Protein AF-A0A4S4MXI0-F1 (afdb_monomer)

Nearest PDB structures (foldseek):
  7sqc-assembly1_P1  TM=4.491E-01  e=2.977E+00  Chlamydomonas reinhardtii
  8bt6-assembly1_A  TM=3.122E-01  e=8.720E+00  Toxoplasma gondii
  8vh5-assembly1_C  TM=3.385E-01  e=8.720E+00  Homo sapiens
  6rrk-assembly1_B  TM=2.932E-01  e=9.974E+00  Homo sapiens

pLDDT: mean 90.15, std 9.14, range [37.91, 98.0]

Sequence (311 aa):
MAEIHDPLRINLKKQTQELLNQLPPTSPHVITLHNAKTRSELLTALSNILYLRAFTVAVTALFRPILLDLCSRWLLDSHDREDKLEAFAVLLEVHTELYPVLSAFLRQPDFKGGPLASITAAQDIPAFDTHRLQRILLAYYRILQTNRELPSLLSWSLTPLSLLMWTPHPDAGVRYLAIRCYALQSGMGEGQRVQAEHEILGEAAHVDCPLHYGQNFDGTPVFLDGWLLPLVDAERVAKLRQSLLDPQNYYSSEDDSSIEPIHPAELSPYIVNIHGILMFCESGARELDSTLIATPSAVEALHTLATHLSL

Radius of gyration: 21.44 Å; Cα contacts (8 Å, |Δi|>4): 364; chains: 1; bounding box: 63×42×59 Å

Foldseek 3Di:
DPPQDQLLLFLLVVLLVVLLVQFDVPDVLNVQCVPQPDVLSNLQSLLVQCLAQACVLSSCLSNVSCVLLSLLVCLVDDPPLLSNLLSCLLPCLQCVLCVVSVVLSCPPPVNLQHLQNVQLVDPDNLPDDPQSLLSSLSSLLSVLVNPLCVCVVSVHDLVSLVCCQVVPHPALQNNLSSLSNSCSNVVNDPVVSVVSNCVRQNDLVPGFHWGQDTAHSVRHTDIDGSVCVVVVSVVSSVVSNVSVPPDDDRNDDPDPDRSDGRDQVSTDQQWDDLLRAIHGHSVGDDPDPDPDDDDVVVSVVSVVVSVVVSD

Organism: NCBI:txid2447956

Solvent-accessible surface area (backbone atoms only — not comparable to full-atom values): 17874 Å² total; per-residue (Å²): 129,84,86,83,65,48,39,48,47,45,30,57,71,61,39,52,50,56,51,55,74,72,46,58,88,87,38,70,63,53,55,52,57,71,64,39,86,45,69,46,50,37,50,51,50,50,32,60,46,29,30,36,76,49,35,27,68,60,46,45,70,57,40,50,75,45,40,65,44,35,58,43,45,58,69,78,52,86,68,66,56,67,41,46,47,37,34,48,32,70,39,48,86,72,41,62,72,42,51,68,51,51,53,56,54,53,66,36,82,84,33,55,54,31,97,51,39,66,57,68,75,49,91,60,69,68,76,53,61,63,65,62,50,32,40,55,38,51,20,49,36,41,39,37,74,72,43,51,60,53,46,67,77,61,66,37,71,64,61,37,34,51,42,38,44,75,57,66,38,85,53,51,30,47,26,50,39,22,49,56,39,42,25,52,67,71,67,52,52,70,70,60,45,54,49,49,45,38,74,71,71,40,58,73,97,78,47,83,26,68,28,70,72,51,35,43,79,90,65,51,75,36,72,39,58,48,88,47,42,72,60,54,52,52,49,51,50,53,51,55,53,53,57,70,72,50,91,78,76,51,63,68,68,96,55,96,63,80,74,72,56,64,55,78,90,55,50,34,57,36,44,42,75,52,88,52,42,79,42,83,33,94,89,44,57,70,95,64,90,70,90,72,76,86,41,74,68,54,48,52,51,48,36,53,52,50,60,68,69,56,109

Structure (mmCIF, N/CA/C/O backbone):
data_AF-A0A4S4MXI0-F1
#
_entry.id   AF-A0A4S4MXI0-F1
#
loop_
_atom_site.group_PDB
_atom_site.id
_atom_site.type_symbol
_atom_site.label_atom_id
_atom_site.label_alt_id
_atom_site.label_comp_id
_atom_site.label_asym_id
_atom_site.label_entity_id
_atom_site.label_seq_id
_atom_site.pdbx_PDB_ins_code
_atom_site.Cartn_x
_atom_site.Cartn_y
_atom_site.Cartn_z
_atom_site.occupancy
_atom_site.B_iso_or_equiv
_atom_site.auth_seq_id
_atom_site.auth_comp_id
_atom_site.auth_asym_id
_atom_site.auth_atom_id
_atom_site.pdbx_PDB_model_num
ATOM 1 N N . MET A 1 1 ? 19.239 -23.801 -11.395 1.00 37.91 1 MET A N 1
ATOM 2 C CA . MET A 1 1 ? 19.490 -22.396 -11.012 1.00 37.91 1 MET A CA 1
ATOM 3 C C . MET A 1 1 ? 18.446 -21.576 -11.739 1.00 37.91 1 MET A C 1
ATOM 5 O O . MET A 1 1 ? 18.305 -21.798 -12.933 1.00 37.91 1 MET A O 1
ATOM 9 N N . ALA A 1 2 ? 17.648 -20.767 -11.040 1.00 48.59 2 ALA A N 1
ATOM 10 C CA . ALA A 1 2 ? 16.692 -19.889 -11.714 1.00 48.59 2 ALA A CA 1
ATOM 11 C C . ALA A 1 2 ? 17.476 -18.910 -12.601 1.00 48.59 2 ALA A C 1
ATOM 13 O O . ALA A 1 2 ? 18.484 -18.367 -12.150 1.00 48.59 2 ALA A O 1
ATOM 14 N N . GLU A 1 3 ? 17.070 -18.750 -13.859 1.00 58.72 3 GLU A N 1
ATOM 15 C CA . GLU A 1 3 ? 17.641 -17.734 -14.742 1.00 58.72 3 GLU A CA 1
ATOM 16 C C . GLU A 1 3 ? 17.339 -16.357 -14.142 1.00 58.72 3 GLU A C 1
ATOM 18 O O . GLU A 1 3 ? 16.180 -15.984 -13.958 1.00 58.72 3 GLU A O 1
ATOM 23 N N . ILE A 1 4 ? 18.387 -15.625 -13.767 1.00 67.19 4 ILE A N 1
ATOM 24 C CA . ILE A 1 4 ? 18.252 -14.257 -13.271 1.00 67.19 4 ILE A CA 1
ATOM 25 C C . ILE A 1 4 ? 18.170 -13.360 -14.500 1.00 67.19 4 ILE A C 1
ATOM 27 O O . ILE A 1 4 ? 19.145 -13.201 -15.235 1.00 67.19 4 ILE A O 1
ATOM 31 N N . HIS A 1 5 ? 16.986 -12.814 -14.748 1.00 81.00 5 HIS A N 1
ATOM 32 C CA . HIS A 1 5 ? 16.749 -11.898 -15.853 1.00 81.00 5 HIS A CA 1
ATOM 33 C C . HIS A 1 5 ? 16.926 -10.450 -15.398 1.00 81.00 5 HIS A C 1
ATOM 35 O O . HIS A 1 5 ? 16.464 -10.067 -14.326 1.00 81.00 5 HIS A O 1
ATOM 41 N N . ASP A 1 6 ? 17.540 -9.632 -16.252 1.00 87.44 6 ASP A N 1
ATOM 42 C CA . ASP A 1 6 ? 17.605 -8.186 -16.051 1.00 87.44 6 ASP A CA 1
ATOM 43 C C . ASP A 1 6 ? 16.177 -7.596 -16.071 1.00 87.44 6 ASP A C 1
ATOM 45 O O . ASP A 1 6 ? 15.487 -7.722 -17.091 1.00 87.44 6 ASP A O 1
ATOM 49 N N . PRO A 1 7 ? 15.701 -6.957 -14.986 1.00 90.56 7 PRO A N 1
ATOM 50 C CA . PRO A 1 7 ? 14.362 -6.382 -14.904 1.00 90.56 7 PRO A CA 1
ATOM 51 C C . PRO A 1 7 ? 14.110 -5.322 -15.977 1.00 90.56 7 PRO A C 1
ATOM 53 O O . PRO A 1 7 ? 12.970 -5.157 -16.407 1.00 90.56 7 PRO A O 1
ATOM 56 N N . LEU A 1 8 ? 15.160 -4.663 -16.483 1.00 92.56 8 LEU A N 1
ATOM 57 C CA . LEU A 1 8 ? 15.037 -3.682 -17.562 1.00 92.56 8 LEU A CA 1
ATOM 58 C C . LEU A 1 8 ? 14.718 -4.318 -18.920 1.00 92.56 8 LEU A C 1
ATOM 60 O O . LEU A 1 8 ? 14.326 -3.611 -19.841 1.00 92.56 8 LEU A O 1
ATOM 64 N N . ARG A 1 9 ? 14.841 -5.643 -19.056 1.00 92.06 9 ARG A N 1
ATOM 65 C CA . ARG A 1 9 ? 14.496 -6.394 -20.275 1.00 92.06 9 ARG A CA 1
ATOM 66 C C . ARG A 1 9 ? 13.074 -6.950 -20.269 1.00 92.06 9 ARG A C 1
ATOM 68 O O . ARG A 1 9 ? 12.752 -7.799 -21.097 1.00 92.06 9 ARG A O 1
ATOM 75 N N . ILE A 1 10 ? 12.224 -6.522 -19.335 1.00 92.81 10 ILE A N 1
ATOM 76 C CA . ILE A 1 10 ? 10.802 -6.877 -19.344 1.00 92.81 10 ILE A CA 1
ATOM 77 C C . ILE A 1 10 ? 10.171 -6.525 -20.702 1.00 92.81 10 ILE A C 1
ATOM 79 O O . ILE A 1 10 ? 10.394 -5.440 -21.242 1.00 92.81 10 ILE A O 1
ATOM 83 N N . ASN A 1 11 ? 9.356 -7.426 -21.261 1.00 92.94 11 ASN A N 1
ATOM 84 C CA . ASN A 1 11 ? 8.629 -7.153 -22.498 1.00 92.94 11 ASN A CA 1
ATOM 85 C C . ASN A 1 11 ? 7.449 -6.206 -22.219 1.00 92.94 11 ASN A C 1
ATOM 87 O O . ASN A 1 11 ? 6.302 -6.642 -22.103 1.00 92.94 11 ASN A O 1
ATOM 91 N N . LEU A 1 12 ? 7.737 -4.904 -22.097 1.00 92.75 12 LEU A N 1
ATOM 92 C CA . LEU A 1 12 ? 6.743 -3.877 -21.770 1.00 92.75 12 LEU A CA 1
ATOM 93 C C . LEU A 1 12 ? 5.545 -3.918 -22.717 1.00 92.75 12 LEU A C 1
ATOM 95 O O . LEU A 1 12 ? 4.412 -3.875 -22.258 1.00 92.75 12 LEU A O 1
ATOM 99 N N . LYS A 1 13 ? 5.778 -4.072 -24.025 1.00 91.56 13 LYS A N 1
ATOM 100 C CA . LYS A 1 13 ? 4.705 -4.119 -25.027 1.00 91.56 13 LYS A CA 1
ATOM 101 C C . LYS A 1 13 ? 3.731 -5.266 -24.749 1.00 91.56 13 LYS A C 1
ATOM 103 O O . LYS A 1 13 ? 2.524 -5.039 -24.723 1.00 91.56 13 LYS A O 1
ATOM 108 N N . LYS A 1 14 ? 4.249 -6.477 -24.511 1.00 92.44 14 LYS A N 1
ATOM 109 C CA . LYS A 1 14 ? 3.430 -7.652 -24.185 1.00 92.44 14 LYS A CA 1
ATOM 110 C C . LYS A 1 14 ? 2.652 -7.443 -22.886 1.00 92.44 14 LYS A C 1
ATOM 112 O O . LYS A 1 14 ? 1.444 -7.647 -22.873 1.00 92.44 14 LYS A O 1
ATOM 117 N N . GLN A 1 15 ? 3.324 -7.017 -21.815 1.00 94.62 15 GLN A N 1
ATOM 118 C CA . GLN A 1 15 ? 2.674 -6.841 -20.510 1.00 94.62 15 GLN A CA 1
ATOM 119 C C . GLN A 1 15 ? 1.624 -5.722 -20.537 1.00 94.62 15 GLN A C 1
ATOM 121 O O . GLN A 1 15 ? 0.549 -5.864 -19.961 1.00 94.62 15 GLN A O 1
ATOM 126 N N . THR A 1 16 ? 1.883 -4.625 -21.256 1.00 94.75 16 THR A N 1
ATOM 127 C CA . THR A 1 16 ? 0.897 -3.556 -21.461 1.00 94.75 16 THR A CA 1
ATOM 128 C C . THR A 1 16 ? -0.290 -4.047 -22.279 1.00 94.75 16 THR A C 1
ATOM 130 O O . THR A 1 16 ? -1.419 -3.714 -21.935 1.00 94.75 16 THR A O 1
ATOM 133 N N . GLN A 1 17 ? -0.075 -4.863 -23.314 1.00 93.19 17 GLN A N 1
ATOM 134 C CA . GLN A 1 17 ? -1.181 -5.448 -24.072 1.00 93.19 17 GLN A CA 1
ATOM 135 C C . GLN A 1 17 ? -2.036 -6.382 -23.206 1.00 93.19 17 GLN A C 1
ATOM 137 O O . GLN A 1 17 ? -3.260 -6.322 -23.278 1.00 93.19 17 GLN A O 1
ATOM 142 N N . GLU A 1 18 ? -1.408 -7.197 -22.359 1.00 93.75 18 GLU A N 1
ATOM 143 C CA . GLU A 1 18 ? -2.123 -8.067 -21.424 1.00 93.75 18 GLU A CA 1
ATOM 144 C C . GLU A 1 18 ? -2.945 -7.257 -20.414 1.00 93.75 18 GLU A C 1
ATOM 146 O O . GLU A 1 18 ? -4.111 -7.566 -20.178 1.00 93.75 18 GLU A O 1
ATOM 151 N N . LEU A 1 19 ? -2.393 -6.156 -19.893 1.00 94.50 19 LEU A N 1
ATOM 152 C CA . LEU A 1 19 ? -3.147 -5.237 -19.041 1.00 94.50 19 LEU A CA 1
ATOM 153 C C . LEU A 1 19 ? -4.343 -4.640 -19.794 1.00 94.50 19 LEU A C 1
ATOM 155 O O . LEU A 1 19 ? -5.454 -4.645 -19.275 1.00 94.50 19 LEU A O 1
ATOM 159 N N . LEU A 1 20 ? -4.140 -4.153 -21.023 1.00 93.88 20 LEU A N 1
ATOM 160 C CA . LEU A 1 20 ? -5.204 -3.576 -21.852 1.00 93.88 20 LEU A CA 1
ATOM 161 C C . LEU A 1 20 ? -6.346 -4.570 -22.108 1.00 93.88 20 LEU A C 1
ATOM 163 O O . LEU A 1 20 ? -7.501 -4.155 -22.123 1.00 93.88 20 LEU A O 1
ATOM 167 N N . ASN A 1 21 ? -6.045 -5.865 -22.247 1.00 92.25 21 ASN A N 1
ATOM 168 C CA . ASN A 1 21 ? -7.055 -6.915 -22.413 1.00 92.25 21 ASN A CA 1
ATOM 169 C C . ASN A 1 21 ? -7.933 -7.110 -21.159 1.00 92.25 21 ASN A C 1
ATOM 171 O O . ASN A 1 21 ? -9.051 -7.612 -21.271 1.00 92.25 21 ASN A O 1
ATOM 175 N N . GLN A 1 22 ? -7.444 -6.718 -19.977 1.00 89.62 22 GLN A N 1
ATOM 176 C CA . GLN A 1 22 ? -8.177 -6.793 -18.707 1.00 89.62 22 GLN A CA 1
ATOM 177 C C . GLN A 1 22 ? -8.966 -5.509 -18.398 1.00 89.62 22 GLN A C 1
ATOM 179 O O . GLN A 1 22 ? -9.891 -5.530 -17.583 1.00 89.62 22 GLN A O 1
ATOM 184 N N . LEU A 1 23 ? -8.619 -4.384 -19.033 1.00 87.81 23 LEU A N 1
ATOM 185 C CA . LEU A 1 23 ? -9.268 -3.095 -18.800 1.00 87.81 23 LEU A CA 1
ATOM 186 C C . LEU A 1 23 ? -10.591 -2.969 -19.577 1.00 87.81 23 LEU A C 1
ATOM 188 O O . LEU A 1 23 ? -10.676 -3.375 -20.737 1.00 87.81 23 LEU A O 1
ATOM 192 N N . PRO A 1 24 ? -11.621 -2.312 -19.005 1.00 86.38 24 PRO A N 1
ATOM 193 C CA . PRO A 1 24 ? -12.804 -1.930 -19.767 1.00 86.38 24 PRO A CA 1
ATOM 194 C C . PRO A 1 24 ? -12.419 -1.034 -20.964 1.00 86.38 24 PRO A C 1
ATOM 196 O O . PRO A 1 24 ? -11.719 -0.038 -20.755 1.00 86.38 24 PRO A O 1
ATOM 199 N N . PRO A 1 25 ? -12.904 -1.295 -22.196 1.00 82.50 25 PRO A N 1
ATOM 200 C CA . PRO A 1 25 ? -12.479 -0.559 -23.396 1.00 82.50 25 PRO A CA 1
ATOM 201 C C . PRO A 1 25 ? -12.729 0.954 -23.343 1.00 82.50 25 PRO A C 1
ATOM 203 O O . PRO A 1 25 ? -12.027 1.732 -23.981 1.00 82.50 25 PRO A O 1
ATOM 206 N N . THR A 1 26 ? -13.739 1.383 -22.584 1.00 81.88 26 THR A N 1
ATOM 207 C CA . THR A 1 26 ? -14.119 2.793 -22.411 1.00 81.88 26 THR A CA 1
ATOM 208 C C . THR A 1 26 ? -13.386 3.479 -21.257 1.00 81.88 26 THR A C 1
ATOM 210 O O . THR A 1 26 ? -13.690 4.627 -20.938 1.00 81.88 26 THR A O 1
ATOM 213 N N . SER A 1 27 ? -12.463 2.785 -20.589 1.00 85.69 27 SER A N 1
ATOM 214 C CA . SER A 1 27 ? -11.733 3.327 -19.448 1.00 85.69 27 SER A CA 1
ATOM 215 C C . SER A 1 27 ? -10.782 4.450 -19.885 1.00 85.69 27 SER A C 1
ATOM 217 O O . SER A 1 27 ? -10.034 4.275 -20.853 1.00 85.69 27 SER A O 1
ATOM 219 N N . PRO A 1 28 ? -10.719 5.586 -19.164 1.00 89.31 28 PRO A N 1
ATOM 220 C CA . PRO A 1 28 ? -9.753 6.647 -19.460 1.00 89.31 28 PRO A CA 1
ATOM 221 C C . PRO A 1 28 ? -8.300 6.149 -19.386 1.00 89.31 28 PRO A C 1
ATOM 223 O O . PRO A 1 28 ? -7.431 6.674 -20.076 1.00 89.31 28 PRO A O 1
ATOM 226 N N . HIS A 1 29 ? -8.033 5.096 -18.607 1.00 90.75 29 HIS A N 1
ATOM 227 C CA . HIS A 1 29 ? -6.703 4.502 -18.473 1.00 90.75 29 HIS A CA 1
ATOM 228 C C . HIS A 1 29 ? -6.217 3.837 -19.767 1.00 90.75 29 HIS A C 1
ATOM 230 O O . HIS A 1 29 ? -5.030 3.916 -20.076 1.00 90.75 29 HIS A O 1
ATOM 236 N N . VAL A 1 30 ? -7.127 3.259 -20.560 1.00 89.81 30 VAL A N 1
ATOM 237 C CA . VAL A 1 30 ? -6.813 2.694 -21.886 1.00 89.81 30 VAL A CA 1
ATOM 238 C C . VAL A 1 30 ? -6.314 3.795 -22.821 1.00 89.81 30 VAL A C 1
ATOM 240 O O . VAL A 1 30 ? -5.291 3.639 -23.485 1.00 89.81 30 VAL A O 1
ATOM 243 N N . ILE A 1 31 ? -6.989 4.947 -22.814 1.00 89.50 31 ILE A N 1
ATOM 244 C CA . ILE A 1 31 ? -6.606 6.115 -23.616 1.00 89.50 31 ILE A CA 1
ATOM 245 C C . ILE A 1 31 ? -5.222 6.621 -23.193 1.00 89.50 31 ILE A C 1
ATOM 247 O O . ILE A 1 31 ? -4.374 6.871 -24.048 1.00 89.50 31 ILE A O 1
ATOM 251 N N . THR A 1 32 ? -4.970 6.743 -21.887 1.00 92.44 32 THR A N 1
ATOM 252 C CA . THR A 1 32 ? -3.670 7.187 -21.363 1.00 92.44 32 THR A CA 1
ATOM 253 C C . THR A 1 32 ? -2.535 6.248 -21.774 1.00 92.44 32 THR A C 1
ATOM 255 O O . THR A 1 32 ? -1.495 6.725 -22.222 1.00 92.44 32 THR A O 1
ATOM 258 N N . LEU A 1 33 ? -2.736 4.929 -21.679 1.00 94.06 33 LEU A N 1
ATOM 259 C CA . LEU A 1 33 ? -1.730 3.939 -22.076 1.00 94.06 33 LEU A CA 1
ATOM 260 C C . LEU A 1 33 ? -1.455 3.962 -23.585 1.00 94.06 33 LEU A C 1
ATOM 262 O O . LEU A 1 33 ? -0.297 3.898 -23.987 1.00 94.06 33 LEU A O 1
ATOM 266 N N . HIS A 1 34 ? -2.485 4.111 -24.424 1.00 90.94 34 HIS A N 1
ATOM 267 C CA . HIS A 1 34 ? -2.305 4.233 -25.875 1.00 90.94 34 HIS A CA 1
ATOM 268 C C . HIS A 1 34 ? -1.624 5.537 -26.300 1.00 90.94 34 HIS A C 1
ATOM 270 O O . HIS A 1 34 ? -0.919 5.559 -27.307 1.00 90.94 34 HIS A O 1
ATOM 276 N N . ASN A 1 35 ? -1.836 6.620 -25.553 1.00 92.31 35 ASN A N 1
ATOM 277 C CA . ASN A 1 35 ? -1.286 7.934 -25.877 1.00 92.31 35 ASN A CA 1
ATOM 278 C C . ASN A 1 35 ? 0.147 8.151 -25.375 1.00 92.31 35 ASN A C 1
ATOM 280 O O . ASN A 1 35 ? 0.740 9.172 -25.727 1.00 92.31 35 ASN A O 1
ATOM 284 N N . ALA A 1 36 ? 0.700 7.238 -24.572 1.00 93.75 36 ALA A N 1
ATOM 285 C CA . ALA A 1 36 ? 2.083 7.316 -24.118 1.00 93.75 36 ALA A CA 1
ATOM 286 C C . ALA A 1 36 ? 3.044 7.205 -25.315 1.00 93.75 36 ALA A C 1
ATOM 288 O O . ALA A 1 36 ? 3.096 6.184 -26.001 1.00 93.75 36 ALA A O 1
ATOM 289 N N . LYS A 1 37 ? 3.806 8.270 -25.581 1.00 91.69 37 LYS A N 1
ATOM 290 C CA . LYS A 1 37 ? 4.731 8.362 -26.724 1.00 91.69 37 LYS A CA 1
ATOM 291 C C . LYS A 1 37 ? 6.139 7.912 -26.370 1.00 91.69 37 LYS A C 1
ATOM 293 O O . LYS A 1 37 ? 6.902 7.533 -27.255 1.00 91.69 37 LYS A O 1
ATOM 298 N N . THR A 1 38 ? 6.493 7.983 -25.090 1.00 93.19 38 THR A N 1
ATOM 299 C CA . THR A 1 38 ? 7.802 7.575 -24.570 1.00 93.19 38 THR A CA 1
ATOM 300 C C . THR A 1 38 ? 7.651 6.485 -23.511 1.00 93.19 38 THR A C 1
ATOM 302 O O . THR A 1 38 ? 6.598 6.355 -22.882 1.00 93.19 38 THR A O 1
ATOM 305 N N . ARG A 1 39 ? 8.711 5.700 -23.266 1.00 93.38 39 ARG A N 1
ATOM 306 C CA . ARG A 1 39 ? 8.697 4.695 -22.187 1.00 93.38 39 ARG A CA 1
ATOM 307 C C . ARG A 1 39 ? 8.537 5.339 -20.815 1.00 93.38 39 ARG A C 1
ATOM 309 O O . ARG A 1 39 ? 7.805 4.808 -19.993 1.00 93.38 39 ARG A O 1
ATOM 316 N N . SER A 1 40 ? 9.143 6.502 -20.580 1.00 93.69 40 SER A N 1
ATOM 317 C CA . SER A 1 40 ? 8.970 7.231 -19.316 1.00 93.69 40 SER A CA 1
ATOM 318 C C . SER A 1 40 ? 7.514 7.673 -19.090 1.00 93.69 40 SER A C 1
ATOM 320 O O . SER A 1 40 ? 6.984 7.520 -17.986 1.00 93.69 40 SER A O 1
ATOM 322 N N . GLU A 1 41 ? 6.823 8.138 -20.141 1.00 95.00 41 GLU A N 1
ATOM 323 C CA . GLU A 1 41 ? 5.381 8.428 -20.086 1.00 95.00 41 GLU A CA 1
ATOM 324 C C . GLU A 1 41 ? 4.560 7.166 -19.792 1.00 95.00 41 GLU A C 1
ATOM 326 O O . GLU A 1 41 ? 3.670 7.204 -18.944 1.00 95.00 41 GLU A O 1
ATOM 331 N N . LEU A 1 42 ? 4.892 6.036 -20.429 1.00 96.50 42 LEU A N 1
ATOM 332 C CA . LEU A 1 42 ? 4.234 4.751 -20.180 1.00 96.50 42 LEU A CA 1
ATOM 333 C C . LEU A 1 42 ? 4.428 4.281 -18.731 1.00 96.50 42 LEU A C 1
ATOM 335 O O . LEU A 1 42 ? 3.457 3.924 -18.071 1.00 96.50 42 LEU A O 1
ATOM 339 N N . LEU A 1 43 ? 5.658 4.310 -18.213 1.00 97.00 43 LEU A N 1
ATOM 340 C CA . LEU A 1 43 ? 5.969 3.919 -16.833 1.00 97.00 43 LEU A CA 1
ATOM 341 C C . LEU A 1 43 ? 5.255 4.820 -15.818 1.00 97.00 43 LEU A C 1
ATOM 343 O O . LEU A 1 43 ? 4.764 4.344 -14.796 1.00 97.00 43 LEU A O 1
ATOM 347 N N . THR A 1 44 ? 5.130 6.113 -16.120 1.00 96.38 44 THR A N 1
ATOM 348 C CA . THR A 1 44 ? 4.357 7.055 -15.299 1.00 96.38 44 THR A CA 1
ATOM 349 C C . THR A 1 44 ? 2.860 6.738 -15.342 1.00 96.38 44 THR A C 1
ATOM 351 O O . THR A 1 44 ? 2.209 6.706 -14.301 1.00 96.38 44 THR A O 1
ATOM 354 N N . ALA A 1 45 ? 2.306 6.428 -16.518 1.00 96.56 45 ALA A N 1
ATOM 355 C CA . ALA A 1 45 ? 0.914 6.005 -16.648 1.00 96.56 45 ALA A CA 1
ATOM 356 C C . ALA A 1 45 ? 0.632 4.702 -15.880 1.00 96.56 45 ALA A C 1
ATOM 358 O O . ALA A 1 45 ? -0.355 4.625 -15.152 1.00 96.56 45 ALA A O 1
ATOM 359 N N . LEU A 1 46 ? 1.516 3.706 -15.985 1.00 97.62 46 LEU A N 1
ATOM 360 C CA . LEU A 1 46 ? 1.421 2.445 -15.244 1.00 97.62 46 LEU A CA 1
ATOM 361 C C . LEU A 1 46 ? 1.511 2.667 -13.730 1.00 97.62 46 LEU A C 1
ATOM 363 O O . LEU A 1 46 ? 0.712 2.103 -12.990 1.00 97.62 46 LEU A O 1
ATOM 367 N N . SER A 1 47 ? 2.430 3.522 -13.273 1.00 97.81 47 SER A N 1
ATOM 368 C CA . SER A 1 47 ? 2.558 3.906 -11.861 1.00 97.81 47 SER A CA 1
ATOM 369 C C . SER A 1 47 ? 1.283 4.565 -11.322 1.00 97.81 47 SER A C 1
ATOM 371 O O . SER A 1 47 ? 0.868 4.260 -10.203 1.00 97.81 47 SER A O 1
ATOM 373 N N . ASN A 1 48 ? 0.623 5.399 -12.132 1.00 96.50 48 ASN A N 1
ATOM 374 C CA . ASN A 1 48 ? -0.649 6.022 -11.765 1.00 96.50 48 ASN A CA 1
ATOM 375 C C . ASN A 1 48 ? -1.803 5.019 -11.706 1.00 96.50 48 ASN A C 1
ATOM 377 O O . ASN A 1 48 ? -2.641 5.088 -10.816 1.00 96.50 48 ASN A O 1
ATOM 381 N N . ILE A 1 49 ? -1.843 4.060 -12.631 1.00 96.12 49 ILE A N 1
ATOM 382 C CA . ILE A 1 49 ? -2.856 2.998 -12.614 1.00 96.12 49 ILE A CA 1
ATOM 383 C C . ILE A 1 49 ? -2.614 2.039 -11.437 1.00 96.12 49 ILE A C 1
ATOM 385 O O . ILE A 1 49 ? -3.569 1.531 -10.859 1.00 96.12 49 ILE A O 1
ATOM 389 N N . LEU A 1 50 ? -1.358 1.813 -11.041 1.00 97.44 50 LEU A N 1
ATOM 390 C CA . LEU A 1 50 ? -0.990 0.871 -9.983 1.00 97.44 50 LEU A CA 1
ATOM 391 C C . LEU A 1 50 ? -1.616 1.211 -8.622 1.00 97.44 50 LEU A C 1
ATOM 393 O O . LEU A 1 50 ? -2.004 0.293 -7.900 1.00 97.44 50 LEU A O 1
ATOM 397 N N . TYR A 1 51 ? -1.741 2.491 -8.251 1.00 96.88 51 TYR A N 1
ATOM 398 C CA . TYR A 1 51 ? -2.361 2.844 -6.965 1.00 96.88 51 TYR A CA 1
ATOM 399 C C . TYR A 1 51 ? -3.894 2.849 -6.991 1.00 96.88 51 TYR A C 1
ATOM 401 O O . TYR A 1 51 ? -4.537 3.050 -5.962 1.00 96.88 51 TYR A O 1
ATOM 409 N N . LEU A 1 52 ? -4.508 2.608 -8.149 1.00 94.69 52 LEU A N 1
ATOM 410 C CA . LEU A 1 52 ? -5.953 2.489 -8.245 1.00 94.69 52 LEU A CA 1
ATOM 411 C C . LEU A 1 52 ? -6.392 1.114 -7.749 1.00 94.69 52 LEU A C 1
ATOM 413 O O . LEU A 1 52 ? -5.960 0.074 -8.244 1.00 94.69 52 LEU A O 1
ATOM 417 N N . ARG A 1 53 ? -7.331 1.128 -6.810 1.00 92.56 53 ARG A N 1
ATOM 418 C CA . ARG A 1 53 ? -7.780 -0.025 -6.016 1.00 92.56 53 ARG A CA 1
ATOM 419 C C . ARG A 1 53 ? -8.170 -1.250 -6.840 1.00 92.56 53 ARG A C 1
ATOM 421 O O . ARG A 1 53 ? -7.884 -2.374 -6.441 1.00 92.56 53 ARG A O 1
ATOM 428 N N . ALA A 1 54 ? -8.820 -1.028 -7.980 1.00 93.00 54 ALA A N 1
ATOM 429 C CA . ALA A 1 54 ? -9.241 -2.097 -8.878 1.00 93.00 54 ALA A CA 1
ATOM 430 C C . ALA A 1 54 ? -8.069 -2.743 -9.636 1.00 93.00 54 ALA A C 1
ATOM 432 O O . ALA A 1 54 ? -8.157 -3.901 -10.029 1.00 93.00 54 ALA A O 1
ATOM 433 N N . PHE A 1 55 ? -6.972 -2.010 -9.842 1.00 94.69 55 PHE A N 1
ATOM 434 C CA . PHE A 1 55 ? -5.892 -2.390 -10.751 1.00 94.69 55 PHE A CA 1
ATOM 435 C C . PHE A 1 55 ? -4.588 -2.764 -10.037 1.00 94.69 55 PHE A C 1
ATOM 437 O O . PHE A 1 55 ? -3.749 -3.412 -10.659 1.00 94.69 55 PHE A O 1
ATOM 444 N N . THR A 1 56 ? -4.422 -2.437 -8.749 1.00 96.38 56 THR A N 1
ATOM 445 C CA . THR A 1 56 ? -3.178 -2.672 -7.993 1.00 96.38 56 THR A CA 1
ATOM 446 C C . THR A 1 56 ? -2.635 -4.089 -8.158 1.00 96.38 56 THR A C 1
ATOM 448 O O . THR A 1 56 ? -1.494 -4.265 -8.572 1.00 96.38 56 THR A O 1
ATOM 451 N N . VAL A 1 57 ? -3.459 -5.112 -7.914 1.00 95.06 57 VAL A N 1
ATOM 452 C CA . VAL A 1 57 ? -3.024 -6.517 -8.011 1.00 95.06 57 VAL A CA 1
ATOM 453 C C . VAL A 1 57 ? -2.661 -6.905 -9.448 1.00 95.06 57 VAL A C 1
ATOM 455 O O . VAL A 1 57 ? -1.645 -7.562 -9.660 1.00 95.06 57 VAL A O 1
ATOM 458 N N . ALA A 1 58 ? -3.459 -6.488 -10.434 1.00 94.62 58 ALA A N 1
ATOM 459 C CA . ALA A 1 58 ? -3.244 -6.841 -11.837 1.00 94.62 58 ALA A CA 1
ATOM 460 C C . ALA A 1 58 ? -1.969 -6.201 -12.404 1.00 94.62 58 ALA A C 1
ATOM 462 O O . ALA A 1 58 ? -1.151 -6.880 -13.023 1.00 94.62 58 ALA A O 1
ATOM 463 N N . VAL A 1 59 ? -1.756 -4.907 -12.140 1.00 96.62 59 VAL A N 1
ATOM 464 C CA . VAL A 1 59 ? -0.540 -4.204 -12.570 1.00 96.62 59 VAL A CA 1
ATOM 465 C C . VAL A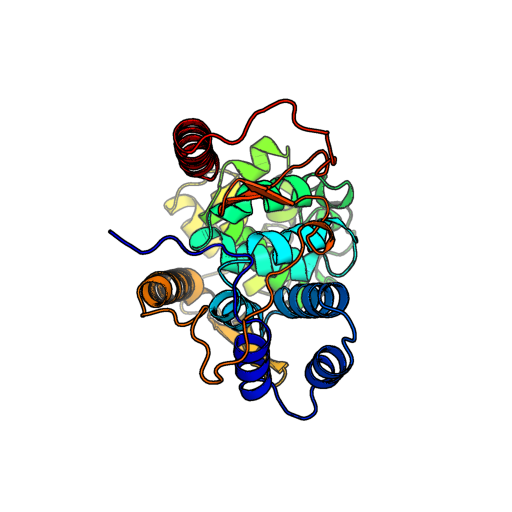 1 59 ? 0.683 -4.795 -11.870 1.00 96.62 59 VAL A C 1
ATOM 467 O O . VAL A 1 59 ? 1.688 -5.064 -12.523 1.00 96.62 59 VAL A O 1
ATOM 470 N N . THR A 1 60 ? 0.604 -5.081 -10.570 1.00 96.44 60 THR A N 1
ATOM 471 C CA . THR A 1 60 ? 1.697 -5.752 -9.857 1.00 96.44 60 THR A CA 1
ATOM 472 C C . THR A 1 60 ? 2.031 -7.115 -10.450 1.00 96.44 60 THR A C 1
ATOM 474 O O . THR A 1 60 ? 3.211 -7.414 -10.627 1.00 96.44 60 THR A O 1
ATOM 477 N N . ALA A 1 61 ? 1.024 -7.922 -10.786 1.00 94.81 61 ALA A N 1
ATOM 478 C CA . ALA A 1 61 ? 1.239 -9.239 -11.370 1.00 94.81 61 ALA A CA 1
ATOM 479 C C . ALA A 1 61 ? 1.952 -9.156 -12.726 1.00 94.81 61 ALA A C 1
ATOM 481 O O . ALA A 1 61 ? 2.856 -9.940 -12.966 1.00 94.81 61 ALA A O 1
ATOM 482 N N . LEU A 1 62 ? 1.601 -8.196 -13.587 1.00 95.44 62 LEU A N 1
ATOM 483 C CA . LEU A 1 62 ? 2.172 -8.070 -14.937 1.00 95.44 62 LEU A CA 1
ATOM 484 C C . LEU A 1 62 ? 3.537 -7.368 -14.971 1.00 95.44 62 LEU A C 1
ATOM 486 O O . LEU A 1 62 ? 4.373 -7.659 -15.827 1.00 95.44 62 LEU A O 1
ATOM 490 N N . PHE A 1 63 ? 3.779 -6.445 -14.039 1.00 96.25 63 PHE A N 1
ATOM 491 C CA . PHE A 1 63 ? 4.959 -5.575 -14.036 1.00 96.25 63 PHE A CA 1
ATOM 49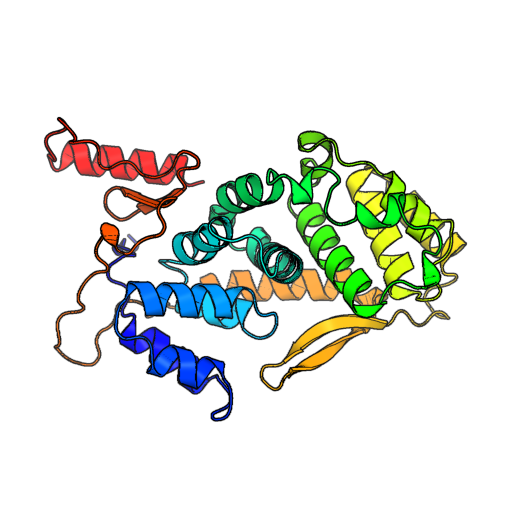2 C C . PHE A 1 63 ? 5.872 -5.798 -12.827 1.00 96.25 63 PHE A C 1
ATOM 494 O O . PHE A 1 63 ? 6.694 -4.940 -12.505 1.00 96.25 63 PHE A O 1
ATOM 501 N N . ARG A 1 64 ? 5.781 -6.968 -12.178 1.00 94.75 64 ARG A N 1
ATOM 502 C CA . ARG A 1 64 ? 6.581 -7.319 -10.995 1.00 94.75 64 ARG A CA 1
ATOM 503 C C . ARG A 1 64 ? 8.080 -6.998 -11.126 1.00 94.75 64 ARG A C 1
ATOM 505 O O . ARG A 1 64 ? 8.603 -6.411 -10.180 1.00 94.75 64 ARG A O 1
ATOM 512 N N . PRO A 1 65 ? 8.782 -7.304 -12.242 1.00 94.38 65 PRO A N 1
ATOM 513 C CA . PRO A 1 65 ? 10.218 -7.018 -12.361 1.00 94.38 65 PRO A CA 1
ATOM 514 C C . PRO A 1 65 ? 10.599 -5.547 -12.149 1.00 94.38 65 PRO A C 1
ATOM 516 O O . PRO A 1 65 ? 11.715 -5.259 -11.732 1.00 94.38 65 PRO A O 1
ATOM 519 N N . ILE A 1 66 ? 9.678 -4.623 -12.425 1.00 96.44 66 ILE A N 1
ATOM 520 C CA . ILE A 1 66 ? 9.885 -3.175 -12.308 1.00 96.44 66 ILE A CA 1
ATOM 521 C C . ILE A 1 66 ? 8.982 -2.542 -11.241 1.00 96.44 66 ILE A C 1
ATOM 523 O O . ILE A 1 66 ? 8.858 -1.322 -11.181 1.00 96.44 66 ILE A O 1
ATOM 527 N N . LEU A 1 67 ? 8.352 -3.347 -10.379 1.00 97.12 67 LEU A N 1
ATOM 528 C CA . LEU A 1 67 ? 7.403 -2.865 -9.373 1.00 97.12 67 LEU A CA 1
ATOM 529 C C . LEU A 1 67 ? 8.024 -1.816 -8.445 1.00 97.12 67 LEU A C 1
ATOM 531 O O . LEU A 1 67 ? 7.377 -0.824 -8.117 1.00 97.12 67 LEU A O 1
ATOM 535 N N . LEU A 1 68 ? 9.292 -2.011 -8.068 1.00 96.50 68 LEU A N 1
ATOM 536 C CA . LEU A 1 68 ? 10.026 -1.065 -7.232 1.00 96.50 68 LEU A CA 1
ATOM 537 C C . LEU A 1 68 ? 10.110 0.326 -7.885 1.00 96.50 68 LEU A C 1
ATOM 539 O O . LEU A 1 68 ? 9.915 1.326 -7.197 1.00 96.50 68 LEU A O 1
ATOM 543 N N . ASP A 1 69 ? 10.320 0.383 -9.205 1.00 97.19 69 ASP A N 1
ATOM 544 C CA . ASP A 1 69 ? 10.320 1.629 -9.981 1.00 97.19 69 ASP A CA 1
ATOM 545 C C . ASP A 1 69 ? 8.939 2.274 -10.059 1.00 97.19 69 ASP A C 1
ATOM 547 O O . ASP A 1 69 ? 8.796 3.480 -9.850 1.00 97.19 69 ASP A O 1
ATOM 551 N N . LEU A 1 70 ? 7.901 1.476 -10.310 1.00 98.00 70 LEU A N 1
ATOM 552 C CA . LEU A 1 70 ? 6.539 1.994 -10.388 1.00 98.00 70 LEU A CA 1
ATOM 553 C C . LEU A 1 70 ? 6.096 2.610 -9.056 1.00 98.00 70 LEU A C 1
ATOM 555 O O . LEU A 1 70 ? 5.512 3.693 -9.057 1.00 98.00 70 LEU A O 1
ATOM 559 N N . CYS A 1 71 ? 6.409 1.969 -7.930 1.00 97.88 71 CYS A N 1
ATOM 560 C CA . CYS A 1 71 ? 6.081 2.482 -6.601 1.00 97.88 71 CYS A CA 1
ATOM 561 C C . CYS A 1 71 ? 6.952 3.683 -6.201 1.00 97.88 71 CYS A C 1
ATOM 563 O O . CYS A 1 71 ? 6.461 4.605 -5.553 1.00 97.88 71 CYS A O 1
ATOM 565 N N . SER A 1 72 ? 8.236 3.725 -6.575 1.00 96.81 72 SER A N 1
ATOM 566 C CA . SER A 1 72 ? 9.115 4.841 -6.192 1.00 96.81 72 SER A CA 1
ATOM 567 C C . SER A 1 72 ? 8.749 6.156 -6.881 1.00 96.81 72 SER A C 1
ATOM 569 O O . SER A 1 72 ? 9.015 7.231 -6.342 1.00 96.81 72 SER A O 1
ATOM 571 N N . ARG A 1 73 ? 8.091 6.100 -8.045 1.00 96.69 73 ARG A N 1
ATOM 572 C CA . ARG A 1 73 ? 7.524 7.282 -8.718 1.00 96.69 73 ARG A CA 1
ATOM 573 C C . ARG A 1 73 ? 6.468 7.996 -7.877 1.00 96.69 73 ARG A C 1
ATOM 575 O O . ARG A 1 73 ? 6.336 9.207 -8.008 1.00 96.69 73 ARG A O 1
ATOM 582 N N . TRP A 1 74 ? 5.791 7.306 -6.958 1.00 96.75 74 TRP A N 1
ATOM 583 C CA . TRP A 1 74 ? 4.799 7.923 -6.070 1.00 96.75 74 TRP A CA 1
ATOM 584 C C . TRP A 1 74 ? 5.389 8.963 -5.116 1.00 96.75 74 TRP A C 1
ATOM 586 O O . TRP A 1 74 ? 4.640 9.761 -4.560 1.00 96.75 74 TRP A O 1
ATOM 596 N N . LEU A 1 75 ? 6.714 8.969 -4.936 1.00 95.38 75 LEU A N 1
ATOM 597 C CA . LEU A 1 75 ? 7.430 9.964 -4.138 1.00 95.38 75 LEU A CA 1
ATOM 598 C C . LEU A 1 75 ? 7.614 11.304 -4.866 1.00 95.38 75 LEU A C 1
ATOM 600 O O . LEU A 1 75 ? 7.944 12.295 -4.218 1.00 95.38 75 LEU A O 1
ATOM 604 N N . LEU A 1 76 ? 7.431 11.340 -6.192 1.00 93.38 76 LEU A N 1
ATOM 605 C CA . LEU A 1 76 ? 7.677 12.526 -7.024 1.00 93.38 76 LEU A CA 1
ATOM 606 C C . LEU A 1 76 ? 6.574 13.576 -6.911 1.00 93.38 76 LEU A C 1
ATOM 608 O O . LEU A 1 76 ? 6.825 14.764 -7.107 1.00 93.38 76 LEU A O 1
ATOM 612 N N . ASP A 1 77 ? 5.356 13.146 -6.602 1.00 88.81 77 ASP A N 1
ATOM 613 C CA . ASP A 1 77 ? 4.204 14.015 -6.453 1.00 88.81 77 ASP A CA 1
ATOM 614 C C . ASP A 1 77 ? 3.425 13.656 -5.185 1.00 88.81 77 ASP A C 1
ATOM 616 O O . ASP A 1 77 ? 3.447 12.523 -4.702 1.00 88.81 77 ASP A O 1
ATOM 620 N N . SER A 1 78 ? 2.704 14.638 -4.656 1.00 86.81 78 SER A N 1
ATOM 621 C CA . SER A 1 78 ? 1.959 14.480 -3.412 1.00 86.81 78 SER A CA 1
ATOM 622 C C . SER A 1 78 ? 0.443 14.365 -3.618 1.00 86.81 78 SER A C 1
ATOM 624 O O . SER A 1 78 ? -0.310 14.561 -2.672 1.00 86.81 78 SER A O 1
ATOM 626 N N . HIS A 1 79 ? -0.029 14.045 -4.822 1.00 91.88 79 HIS A N 1
ATOM 627 C CA . HIS A 1 79 ? -1.449 13.781 -5.076 1.00 91.88 79 HIS A CA 1
ATOM 628 C C . HIS A 1 79 ? -1.809 12.340 -4.689 1.00 91.88 79 HIS A C 1
ATOM 630 O O . HIS A 1 79 ? -0.919 11.507 -4.493 1.00 91.88 79 HIS A O 1
ATOM 636 N N . ASP A 1 80 ? -3.110 12.071 -4.537 1.00 94.25 80 ASP A N 1
ATOM 637 C CA . ASP A 1 80 ? -3.693 10.726 -4.382 1.00 94.25 80 ASP A CA 1
ATOM 638 C C . ASP A 1 80 ? -3.045 9.879 -3.271 1.00 94.25 80 ASP A C 1
ATOM 640 O O . ASP A 1 80 ? -2.855 8.668 -3.374 1.00 94.25 80 ASP A O 1
ATOM 644 N N . ARG A 1 81 ? -2.660 10.537 -2.170 1.00 94.06 81 ARG A N 1
ATOM 645 C CA . ARG A 1 81 ? -1.877 9.925 -1.079 1.00 94.06 81 ARG A CA 1
ATOM 646 C C . ARG A 1 81 ? -2.607 8.782 -0.391 1.00 94.06 81 ARG A C 1
ATOM 648 O O . ARG A 1 81 ? -1.971 7.829 0.044 1.00 94.06 81 ARG A O 1
ATOM 655 N N . GLU A 1 82 ? -3.922 8.900 -0.256 1.00 95.12 82 GLU A N 1
ATOM 656 C CA . GLU A 1 82 ? -4.752 7.868 0.365 1.00 95.12 82 GLU A CA 1
ATOM 657 C C . GLU A 1 82 ? -4.825 6.623 -0.520 1.00 95.12 82 GLU A C 1
ATOM 659 O O . GLU A 1 82 ? -4.691 5.515 -0.008 1.00 95.12 82 GLU A O 1
ATOM 664 N N . ASP A 1 83 ? -4.935 6.801 -1.839 1.00 96.50 83 ASP A N 1
ATOM 665 C CA . ASP A 1 83 ? -4.908 5.704 -2.808 1.00 96.50 83 ASP A CA 1
ATOM 666 C C . ASP A 1 83 ? -3.525 5.033 -2.843 1.00 96.50 83 ASP A C 1
ATOM 668 O O . ASP A 1 83 ? -3.426 3.810 -2.754 1.00 96.50 83 ASP A O 1
ATOM 672 N N . LYS A 1 84 ? -2.441 5.823 -2.847 1.00 97.75 84 LYS A N 1
ATOM 673 C CA . LYS A 1 84 ? -1.056 5.325 -2.733 1.00 97.75 84 LYS A CA 1
ATOM 674 C C . LYS A 1 84 ? -0.832 4.536 -1.434 1.00 97.75 84 LYS A C 1
ATOM 676 O O . LYS A 1 84 ? -0.232 3.461 -1.459 1.00 97.75 84 LYS A O 1
ATOM 681 N N . LEU A 1 85 ? -1.339 5.028 -0.299 1.00 97.19 85 LEU A N 1
ATOM 682 C CA . LEU A 1 85 ? -1.271 4.328 0.991 1.00 97.19 85 LEU A CA 1
ATOM 683 C C . LEU A 1 85 ? -2.050 3.005 0.957 1.00 97.19 85 LEU A C 1
ATOM 685 O O . LEU A 1 85 ? -1.554 1.987 1.441 1.00 97.19 85 LEU A O 1
ATOM 689 N N . GLU A 1 86 ? -3.254 3.012 0.383 1.00 96.88 86 GLU A N 1
ATOM 690 C CA . GLU A 1 86 ? -4.082 1.816 0.217 1.00 96.88 86 GLU A CA 1
ATOM 691 C C . GLU A 1 86 ? -3.384 0.771 -0.662 1.00 96.88 86 GLU A C 1
ATOM 693 O O . GLU A 1 86 ? -3.347 -0.410 -0.310 1.00 96.88 86 GLU A O 1
ATOM 698 N N . ALA A 1 87 ? -2.759 1.202 -1.756 1.00 97.81 87 ALA A N 1
ATOM 699 C CA . ALA A 1 87 ? -2.001 0.327 -2.635 1.00 97.81 87 ALA A CA 1
ATOM 700 C C . ALA A 1 87 ? -0.796 -0.297 -1.920 1.00 97.81 87 ALA A C 1
ATOM 702 O O . ALA A 1 87 ? -0.636 -1.518 -1.950 1.00 97.81 87 ALA A O 1
ATOM 703 N N . PHE A 1 88 ? 0.001 0.488 -1.185 1.00 97.69 88 PHE A N 1
ATOM 704 C CA . PHE A 1 88 ? 1.066 -0.071 -0.344 1.00 97.69 88 PHE A CA 1
ATOM 705 C C . PHE A 1 88 ? 0.526 -1.117 0.634 1.00 97.69 88 PHE A C 1
ATOM 707 O O . PHE A 1 88 ? 1.078 -2.211 0.739 1.00 97.69 88 PHE A O 1
ATOM 714 N N . ALA A 1 89 ? -0.583 -0.822 1.308 1.00 96.88 89 ALA A N 1
ATOM 715 C CA . ALA A 1 89 ? -1.198 -1.730 2.266 1.00 96.88 89 ALA A CA 1
ATOM 716 C C . ALA A 1 89 ? -1.621 -3.080 1.651 1.00 96.88 89 ALA A C 1
ATOM 718 O O . ALA A 1 89 ? -1.630 -4.099 2.340 1.00 96.88 89 ALA A O 1
ATOM 719 N N . VAL A 1 90 ? -1.950 -3.115 0.356 1.00 95.88 90 VAL A N 1
ATOM 720 C CA . VAL A 1 90 ? -2.232 -4.359 -0.377 1.00 95.88 90 VAL A CA 1
ATOM 721 C C . VAL A 1 90 ? -0.948 -5.132 -0.703 1.00 95.88 90 VAL A C 1
ATOM 723 O O . VAL A 1 90 ? -0.960 -6.365 -0.631 1.00 95.88 90 VAL A O 1
ATOM 726 N N . LEU A 1 91 ? 0.136 -4.428 -1.040 1.00 96.75 91 LEU A N 1
ATOM 727 C CA . LEU A 1 91 ? 1.362 -4.997 -1.609 1.00 96.75 91 LEU A CA 1
ATOM 728 C C . LEU A 1 91 ? 2.386 -5.487 -0.575 1.00 96.75 91 LEU A C 1
ATOM 730 O O . LEU A 1 91 ? 3.026 -6.510 -0.806 1.00 96.75 91 LEU A O 1
ATOM 734 N N . LEU A 1 92 ? 2.549 -4.786 0.550 1.00 93.50 92 LEU A N 1
ATOM 735 C CA . LEU A 1 92 ? 3.702 -4.941 1.458 1.00 93.50 92 LEU A CA 1
ATOM 736 C C . LEU A 1 92 ? 3.902 -6.350 2.024 1.00 93.50 92 LEU A C 1
ATOM 738 O O . LEU A 1 92 ? 5.034 -6.777 2.229 1.00 93.50 92 LEU A O 1
ATOM 742 N N . GLU A 1 93 ? 2.818 -7.086 2.270 1.00 91.12 93 GLU A N 1
ATOM 743 C CA . GLU A 1 93 ? 2.912 -8.430 2.852 1.00 91.12 93 GLU A CA 1
ATOM 744 C C . GLU A 1 93 ? 3.451 -9.487 1.870 1.00 91.12 93 GLU A C 1
ATOM 746 O O . GLU A 1 93 ? 3.816 -10.597 2.272 1.00 91.12 93 GLU A O 1
ATOM 751 N N . VAL A 1 94 ? 3.449 -9.159 0.577 1.00 93.31 94 VAL A N 1
ATOM 752 C CA . VAL A 1 94 ? 3.857 -10.028 -0.535 1.00 93.31 94 VAL A CA 1
ATOM 753 C C . VAL A 1 94 ? 5.148 -9.513 -1.174 1.00 93.31 94 VAL A C 1
ATOM 755 O O . VAL A 1 94 ? 5.998 -10.311 -1.557 1.00 93.31 94 VAL A O 1
ATOM 758 N N . HIS A 1 95 ? 5.296 -8.190 -1.244 1.00 94.00 95 HIS A N 1
ATOM 759 C CA . HIS A 1 95 ? 6.393 -7.474 -1.885 1.00 94.00 95 HIS A CA 1
ATOM 760 C C . HIS A 1 95 ? 7.187 -6.678 -0.848 1.00 94.00 95 HIS A C 1
ATOM 762 O O . HIS A 1 95 ? 7.044 -5.458 -0.721 1.00 94.00 95 HIS A O 1
ATOM 768 N N . THR A 1 96 ? 8.006 -7.381 -0.065 1.00 91.62 96 THR A N 1
ATOM 769 C CA . THR A 1 96 ? 8.799 -6.781 1.017 1.00 91.62 96 THR A CA 1
ATOM 770 C C . THR A 1 96 ? 9.872 -5.826 0.494 1.00 91.62 96 THR A C 1
ATOM 772 O O . THR A 1 96 ? 10.261 -4.896 1.193 1.00 91.62 96 THR A O 1
ATOM 775 N N . GLU A 1 97 ? 10.291 -5.971 -0.763 1.00 91.75 97 GLU A N 1
ATOM 776 C CA . GLU A 1 97 ? 11.196 -5.045 -1.450 1.00 91.75 97 GLU A CA 1
ATOM 777 C C . GLU A 1 97 ? 10.684 -3.589 -1.464 1.00 91.75 97 GLU A C 1
ATOM 779 O O . GLU A 1 97 ? 11.460 -2.656 -1.657 1.00 91.75 97 GLU A O 1
ATOM 784 N N . LEU A 1 98 ? 9.384 -3.367 -1.223 1.00 95.50 98 LEU A N 1
ATOM 785 C CA . LEU A 1 98 ? 8.761 -2.042 -1.219 1.00 95.50 98 LEU A CA 1
ATOM 786 C C . LEU A 1 98 ? 8.889 -1.282 0.111 1.00 95.50 98 LEU A C 1
ATOM 788 O O . LEU A 1 98 ? 8.569 -0.090 0.149 1.00 95.50 98 LEU A O 1
ATOM 792 N N . TYR A 1 99 ? 9.359 -1.909 1.196 1.00 93.50 99 TYR A N 1
ATOM 793 C CA . TYR A 1 99 ? 9.476 -1.241 2.502 1.00 93.50 99 TYR A CA 1
ATOM 794 C C . TYR A 1 99 ? 10.293 0.057 2.489 1.00 93.50 99 TYR A C 1
ATOM 796 O O . TYR A 1 99 ? 9.842 1.027 3.107 1.00 93.50 99 TYR A O 1
ATOM 804 N N . PRO A 1 100 ? 11.454 0.139 1.808 1.00 93.62 100 PRO A N 1
ATOM 805 C CA . PRO A 1 100 ? 12.215 1.383 1.752 1.00 93.62 100 PRO A CA 1
ATOM 806 C C . PRO A 1 100 ? 11.417 2.525 1.109 1.00 93.62 100 PRO A C 1
ATOM 808 O O . PRO A 1 100 ? 11.440 3.651 1.607 1.00 93.62 100 PRO A O 1
ATOM 811 N N . VAL A 1 101 ? 10.642 2.219 0.061 1.00 96.00 101 VAL A N 1
ATOM 812 C CA . VAL A 1 101 ? 9.786 3.198 -0.623 1.00 96.00 101 VAL A CA 1
ATOM 813 C C . VAL A 1 101 ? 8.651 3.655 0.291 1.00 96.00 101 VAL A C 1
ATOM 815 O O . VAL A 1 101 ? 8.429 4.858 0.425 1.00 96.00 101 VAL A O 1
ATOM 818 N N . LEU A 1 102 ? 7.976 2.724 0.977 1.00 95.56 102 LEU A N 1
ATOM 819 C CA . LEU A 1 102 ? 6.955 3.059 1.975 1.00 95.56 102 LEU A CA 1
ATOM 820 C C . LEU A 1 102 ? 7.530 3.955 3.077 1.00 95.56 102 LEU A C 1
ATOM 822 O O . LEU A 1 102 ? 6.909 4.944 3.457 1.00 95.56 102 LEU A O 1
ATOM 826 N N . SER A 1 103 ? 8.708 3.618 3.604 1.00 94.38 103 SER A N 1
ATOM 827 C CA . SER A 1 103 ? 9.356 4.404 4.655 1.00 94.38 103 SER A CA 1
ATOM 828 C C . SER A 1 103 ? 9.613 5.839 4.190 1.00 94.38 103 SER A C 1
ATOM 830 O O . SER A 1 103 ? 9.311 6.779 4.923 1.00 94.38 103 SER A O 1
ATOM 832 N N . ALA A 1 104 ? 10.131 6.027 2.973 1.00 95.06 104 ALA A N 1
ATOM 833 C CA . ALA A 1 104 ? 10.325 7.358 2.401 1.00 95.06 104 ALA A CA 1
ATOM 834 C C . ALA A 1 104 ? 8.989 8.099 2.202 1.00 95.06 104 ALA A C 1
ATOM 836 O O . ALA A 1 104 ? 8.879 9.276 2.547 1.00 95.06 104 ALA A O 1
ATOM 837 N N . PHE A 1 105 ? 7.954 7.402 1.723 1.00 95.75 105 PHE A N 1
ATOM 838 C CA . PHE A 1 105 ? 6.608 7.947 1.533 1.00 95.75 105 PHE A CA 1
ATOM 839 C C . PHE A 1 105 ? 5.996 8.447 2.851 1.00 95.75 105 PHE A C 1
ATOM 841 O O . PHE A 1 105 ? 5.530 9.579 2.937 1.00 95.75 105 PHE A O 1
ATOM 848 N N . LEU A 1 106 ? 6.072 7.650 3.919 1.00 95.50 106 LEU A N 1
ATOM 849 C CA . LEU A 1 106 ? 5.503 7.990 5.229 1.00 95.50 106 LEU A CA 1
ATOM 850 C C . LEU A 1 106 ? 6.301 9.046 6.008 1.00 95.50 106 LEU A C 1
ATOM 852 O O . LEU A 1 106 ? 5.789 9.608 6.975 1.00 95.50 106 LEU A O 1
ATOM 856 N N . ARG A 1 107 ? 7.543 9.334 5.606 1.00 93.62 107 ARG A N 1
ATOM 857 C CA . ARG A 1 107 ? 8.343 10.441 6.156 1.00 93.62 107 ARG A CA 1
ATOM 858 C C . ARG A 1 107 ? 8.031 11.789 5.507 1.00 93.62 107 ARG A C 1
ATOM 860 O O . ARG A 1 107 ? 8.532 12.811 5.981 1.00 93.62 107 ARG A O 1
ATOM 867 N N . GLN A 1 108 ? 7.224 11.821 4.444 1.00 93.12 108 GLN A N 1
ATOM 868 C CA . GLN A 1 108 ? 6.796 13.079 3.839 1.00 93.12 108 GLN A CA 1
ATOM 869 C C . GLN A 1 108 ? 6.008 13.934 4.854 1.00 93.12 108 GLN A C 1
ATOM 871 O O . GLN A 1 108 ? 5.335 13.384 5.733 1.00 93.12 108 GLN A O 1
ATOM 876 N N . PRO A 1 109 ? 6.058 15.279 4.753 1.00 91.56 109 PRO A N 1
ATOM 877 C CA . PRO A 1 109 ? 5.485 16.189 5.753 1.00 91.56 109 PRO A CA 1
ATOM 878 C C . PRO A 1 109 ? 4.022 15.909 6.107 1.00 91.56 109 PRO A C 1
ATOM 880 O O . PRO A 1 109 ? 3.600 16.102 7.245 1.00 91.56 109 PRO A O 1
ATOM 883 N N . ASP A 1 110 ? 3.264 15.417 5.137 1.00 89.00 110 ASP A N 1
ATOM 884 C CA . ASP A 1 110 ? 1.834 15.169 5.251 1.00 89.00 110 ASP A CA 1
ATOM 885 C C . ASP A 1 110 ? 1.473 13.959 6.119 1.00 89.00 110 ASP A C 1
ATOM 887 O O . ASP A 1 110 ? 0.378 13.903 6.673 1.00 89.00 110 ASP A O 1
ATOM 891 N N . PHE A 1 111 ? 2.409 13.025 6.301 1.00 92.81 111 PHE A N 1
ATOM 892 C CA . PHE A 1 111 ? 2.252 11.854 7.167 1.00 92.81 111 PHE A CA 1
ATOM 893 C C . PHE A 1 111 ? 2.881 12.045 8.550 1.00 92.81 111 PHE A C 1
ATOM 895 O O . PHE A 1 111 ? 2.882 11.120 9.362 1.00 92.81 111 PHE A O 1
ATOM 902 N N . LYS A 1 112 ? 3.362 13.252 8.881 1.00 91.06 112 LYS A N 1
ATOM 903 C CA . LYS A 1 112 ? 3.983 13.542 10.184 1.00 91.06 112 LYS A CA 1
ATOM 904 C C . LYS A 1 112 ? 3.072 13.205 11.374 1.00 91.06 112 LYS A C 1
ATOM 906 O O . LYS A 1 112 ? 3.561 12.767 12.408 1.00 91.06 112 LYS A O 1
ATOM 911 N N . GLY A 1 113 ? 1.760 13.404 11.237 1.00 90.50 113 GLY A N 1
ATOM 912 C CA . GLY A 1 113 ? 0.761 13.044 12.256 1.00 90.50 113 GLY A CA 1
ATOM 913 C C . GLY A 1 113 ? 0.128 11.660 12.066 1.00 90.50 113 GLY A C 1
ATOM 914 O O . GLY A 1 113 ? -0.824 11.326 12.770 1.00 90.50 113 GLY A O 1
ATOM 915 N N . GLY A 1 114 ? 0.617 10.885 11.100 1.00 94.06 114 GLY A N 1
ATOM 916 C CA . GLY A 1 114 ? 0.022 9.633 10.653 1.00 94.06 114 GLY A CA 1
ATOM 917 C C . GLY A 1 114 ? -1.182 9.809 9.725 1.00 94.06 114 GLY A C 1
ATOM 918 O O . GLY A 1 114 ? -1.668 10.923 9.516 1.00 94.06 114 GLY A O 1
ATOM 919 N N . PRO A 1 115 ? -1.697 8.699 9.170 1.00 94.62 115 PRO A N 1
ATOM 920 C CA . PRO A 1 115 ? -2.777 8.719 8.179 1.00 94.62 115 PRO A CA 1
ATOM 921 C C . PRO A 1 115 ? -4.114 9.237 8.733 1.00 94.62 115 PRO A C 1
ATOM 923 O O . PRO A 1 115 ? -4.996 9.616 7.971 1.00 94.62 115 PRO A O 1
ATOM 926 N N . LEU A 1 116 ? -4.264 9.284 10.061 1.00 94.88 116 LEU A N 1
ATOM 927 C CA . LEU A 1 116 ? -5.475 9.728 10.758 1.00 94.88 116 LEU A CA 1
ATOM 928 C C . LEU A 1 116 ? -5.301 11.093 11.447 1.00 94.88 116 LEU A C 1
ATOM 930 O O . LEU A 1 116 ? -6.107 11.460 12.300 1.00 94.88 116 LEU A O 1
ATOM 934 N N . ALA A 1 117 ? -4.252 11.855 11.112 1.00 92.94 117 ALA A N 1
ATOM 935 C CA . ALA A 1 117 ? -3.927 13.118 11.783 1.00 92.94 117 ALA A CA 1
ATOM 936 C C . ALA A 1 117 ? -5.102 14.114 11.816 1.00 92.94 117 ALA A C 1
ATOM 938 O O . ALA A 1 117 ? -5.307 14.801 12.819 1.00 92.94 117 ALA A O 1
ATOM 939 N N . SER A 1 118 ? -5.896 14.157 10.741 1.00 91.44 118 SER A N 1
ATOM 940 C CA . SER A 1 118 ? -7.052 15.048 10.584 1.00 91.44 118 SER A CA 1
ATOM 941 C C . SER A 1 118 ? -8.153 14.815 11.623 1.00 91.44 118 SER A C 1
ATOM 943 O O . SER A 1 118 ? -8.847 15.764 11.978 1.00 91.44 118 SER A O 1
ATOM 945 N N . ILE A 1 119 ? -8.275 13.599 12.164 1.00 92.75 119 ILE A N 1
ATOM 946 C CA . ILE A 1 119 ? -9.277 13.257 13.183 1.00 92.75 119 ILE A CA 1
ATOM 947 C C . ILE A 1 119 ? -8.998 13.985 14.499 1.00 92.75 119 ILE A C 1
ATOM 949 O O . ILE A 1 119 ? -9.922 14.451 15.153 1.00 92.75 119 ILE A O 1
ATOM 953 N N . THR A 1 120 ? -7.726 14.149 14.876 1.00 89.56 120 THR A N 1
ATOM 954 C CA . THR A 1 120 ? -7.364 14.841 16.129 1.00 89.56 120 THR A CA 1
ATOM 955 C C . THR A 1 120 ? -7.751 16.321 16.105 1.00 89.56 120 THR A C 1
ATOM 957 O O . THR A 1 120 ? -8.031 16.904 17.147 1.00 89.56 120 THR A O 1
ATOM 960 N N . ALA A 1 121 ? -7.751 16.939 14.922 1.00 86.88 121 ALA A N 1
ATOM 961 C CA . ALA A 1 121 ? -8.102 18.346 14.739 1.00 86.88 121 ALA A CA 1
ATOM 962 C C . ALA A 1 121 ? -9.600 18.564 14.451 1.00 86.88 121 ALA A C 1
ATOM 964 O O . ALA A 1 121 ? -10.041 19.709 14.336 1.00 86.88 121 ALA A O 1
ATOM 965 N N . ALA A 1 122 ? -10.375 17.488 14.300 1.00 87.44 122 ALA A N 1
ATOM 966 C CA . ALA A 1 122 ? -11.782 17.557 13.948 1.00 87.44 122 ALA A CA 1
ATOM 967 C C . ALA A 1 122 ? -12.645 18.057 15.111 1.00 87.44 122 ALA A C 1
ATOM 969 O O . ALA A 1 122 ? -12.491 17.621 16.249 1.00 87.44 122 ALA A O 1
ATOM 970 N N . GLN A 1 123 ? -13.604 18.932 14.801 1.00 82.94 123 GLN A N 1
ATOM 971 C CA . GLN A 1 123 ? -14.651 19.336 15.74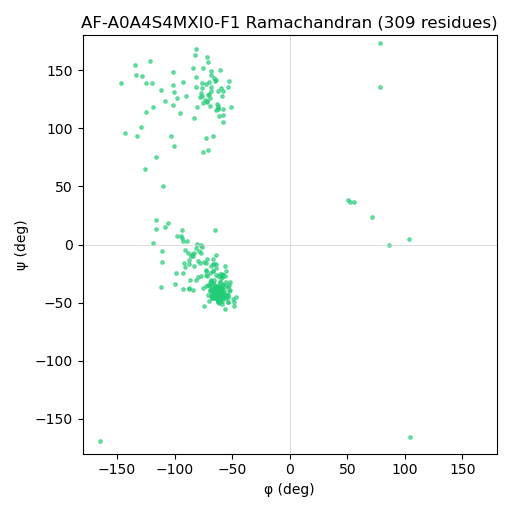6 1.00 82.94 123 GLN A CA 1
ATOM 972 C C . GLN A 1 123 ? -15.856 18.385 15.717 1.00 82.94 123 GLN A C 1
ATOM 974 O O . GLN A 1 123 ? -16.500 18.196 16.743 1.00 82.94 123 GLN A O 1
ATOM 979 N N . ASP A 1 124 ? -16.140 17.780 14.558 1.00 86.69 124 ASP A N 1
ATOM 980 C CA . ASP A 1 124 ? -17.276 16.881 14.338 1.00 86.69 124 ASP A CA 1
ATOM 981 C C . ASP A 1 124 ? -16.811 15.614 13.604 1.00 86.69 124 ASP A C 1
ATOM 983 O O . ASP A 1 124 ? -16.674 15.582 12.382 1.00 86.69 124 ASP A O 1
ATOM 987 N N . ILE A 1 125 ? -16.483 14.579 14.378 1.00 87.06 125 ILE A N 1
ATOM 988 C CA . ILE A 1 125 ? -15.992 13.291 13.866 1.00 87.06 125 ILE A CA 1
ATOM 989 C C . ILE A 1 125 ? -17.077 12.535 13.075 1.00 87.06 125 ILE A C 1
ATOM 991 O O . ILE A 1 125 ? -16.757 12.021 12.003 1.00 87.06 125 ILE A O 1
ATOM 995 N N . PRO A 1 126 ? -18.348 12.477 13.524 1.00 88.19 126 PRO A N 1
ATOM 996 C CA . PRO A 1 126 ? -19.441 11.889 12.746 1.00 88.19 126 PRO A CA 1
ATOM 997 C C . PRO A 1 126 ? -19.655 12.462 11.338 1.00 88.19 126 PRO A C 1
ATOM 999 O O . PRO A 1 126 ? -20.241 11.778 10.504 1.00 88.19 126 PRO A O 1
ATOM 1002 N N . ALA A 1 127 ? -19.208 13.692 11.061 1.00 88.69 127 ALA A N 1
ATOM 1003 C CA . ALA A 1 127 ? -19.351 14.321 9.746 1.00 88.69 127 ALA A CA 1
ATOM 1004 C C . ALA A 1 127 ? -18.322 13.842 8.702 1.00 88.69 127 ALA A C 1
ATOM 1006 O O . ALA A 1 127 ? -18.393 14.248 7.540 1.00 88.69 127 ALA A O 1
ATOM 1007 N N . PHE A 1 128 ? -17.346 13.013 9.090 1.00 90.88 128 PHE A N 1
ATOM 1008 C CA . PHE A 1 128 ? -16.363 12.476 8.152 1.00 90.88 128 PHE A CA 1
ATOM 1009 C C . PHE A 1 128 ? -17.001 11.488 7.172 1.00 90.88 128 PHE A C 1
ATOM 1011 O O . PHE A 1 128 ? -17.890 10.711 7.516 1.00 90.88 128 PHE A O 1
ATOM 1018 N N . ASP A 1 129 ? -16.495 11.484 5.937 1.00 93.62 129 ASP A N 1
ATOM 1019 C CA . ASP A 1 129 ? -16.920 10.509 4.939 1.00 93.62 129 ASP A CA 1
ATOM 1020 C C . ASP A 1 129 ? -16.573 9.086 5.403 1.00 93.62 129 ASP A C 1
ATOM 1022 O O . ASP A 1 129 ? -15.403 8.732 5.592 1.00 93.62 129 ASP A O 1
ATOM 1026 N N . THR A 1 130 ? -17.614 8.275 5.594 1.00 94.62 130 THR A N 1
ATOM 1027 C CA . THR A 1 130 ? -17.501 6.926 6.156 1.00 94.62 130 THR A CA 1
ATOM 1028 C C . THR A 1 130 ? -16.644 6.024 5.274 1.00 94.62 130 THR A C 1
ATOM 1030 O O . THR A 1 130 ? -15.774 5.315 5.779 1.00 94.62 130 THR A O 1
ATOM 1033 N N . HIS A 1 131 ? -16.842 6.062 3.955 1.00 93.88 131 HIS A N 1
ATOM 1034 C CA . HIS A 1 131 ? -16.138 5.178 3.030 1.00 93.88 131 HIS A CA 1
ATOM 1035 C C . HIS A 1 131 ? -14.652 5.511 2.951 1.00 93.88 131 HIS A C 1
ATOM 1037 O O . HIS A 1 131 ? -13.812 4.615 3.022 1.00 93.88 131 HIS A O 1
ATOM 1043 N N . ARG A 1 132 ? -14.309 6.796 2.862 1.00 94.50 132 ARG A N 1
ATOM 1044 C CA . ARG A 1 132 ? -12.929 7.273 2.925 1.00 94.50 132 ARG A CA 1
ATOM 1045 C C . ARG A 1 132 ? -12.265 6.848 4.231 1.00 94.50 132 ARG A C 1
ATOM 1047 O O . ARG A 1 132 ? -11.157 6.318 4.204 1.00 94.50 132 ARG A O 1
ATOM 1054 N N . LEU A 1 133 ? -12.942 7.021 5.365 1.00 95.50 133 LEU A N 1
ATOM 1055 C CA . LEU A 1 133 ? -12.380 6.672 6.666 1.00 95.50 133 LEU A CA 1
ATOM 1056 C C . LEU A 1 133 ? -12.158 5.161 6.819 1.00 95.50 133 LEU A C 1
ATOM 1058 O O . LEU A 1 133 ? -11.086 4.749 7.262 1.00 95.50 133 LEU A O 1
ATOM 1062 N N . GLN A 1 134 ? -13.116 4.332 6.389 1.00 96.31 134 GLN A N 1
ATOM 1063 C CA . GLN A 1 134 ? -12.948 2.877 6.343 1.00 96.31 134 GLN A CA 1
ATOM 1064 C C . GLN A 1 134 ? -11.747 2.472 5.478 1.00 96.31 134 GLN A C 1
ATOM 1066 O O . GLN A 1 134 ? -10.963 1.623 5.893 1.00 96.31 134 GLN A O 1
ATOM 1071 N N . ARG A 1 135 ? -11.556 3.100 4.310 1.00 95.94 135 ARG A N 1
ATOM 1072 C CA . ARG A 1 135 ? -10.419 2.815 3.418 1.00 95.94 135 ARG A CA 1
ATOM 1073 C C . ARG A 1 135 ? -9.076 3.128 4.073 1.00 95.94 135 ARG A C 1
ATOM 1075 O O . ARG A 1 135 ? -8.189 2.277 4.074 1.00 95.94 135 ARG A O 1
ATOM 1082 N N . ILE A 1 136 ? -8.939 4.310 4.677 1.00 96.94 136 ILE A N 1
ATOM 1083 C CA . ILE A 1 136 ? -7.707 4.711 5.376 1.00 96.94 136 ILE A CA 1
ATOM 1084 C C . ILE A 1 136 ? -7.429 3.768 6.552 1.00 96.94 136 ILE A C 1
ATOM 1086 O O . ILE A 1 136 ? -6.298 3.317 6.732 1.00 96.94 136 ILE A O 1
ATOM 1090 N N . LEU A 1 137 ? -8.453 3.440 7.345 1.00 97.94 137 LEU A N 1
ATOM 1091 C CA . LEU A 1 137 ? -8.315 2.536 8.484 1.00 97.94 137 LEU A CA 1
ATOM 1092 C C . LEU A 1 137 ? -7.970 1.107 8.057 1.00 97.94 137 LEU A C 1
ATOM 1094 O O . LEU A 1 137 ? -7.150 0.473 8.712 1.00 97.94 137 LEU A O 1
ATOM 1098 N N . LEU A 1 138 ? -8.549 0.604 6.966 1.00 97.94 138 LEU A N 1
ATOM 1099 C CA . LEU A 1 138 ? -8.232 -0.714 6.419 1.00 97.94 138 LEU A CA 1
ATOM 1100 C C . LEU A 1 138 ? -6.797 -0.765 5.882 1.00 97.94 138 LEU A C 1
ATOM 1102 O O . LEU A 1 138 ? -6.072 -1.728 6.143 1.00 97.94 138 LEU A O 1
ATOM 1106 N N . ALA A 1 139 ? -6.361 0.283 5.178 1.00 97.81 139 ALA A N 1
ATOM 1107 C CA . ALA A 1 139 ? -4.975 0.416 4.747 1.00 97.81 139 ALA A CA 1
ATOM 1108 C C . ALA A 1 139 ? -4.028 0.421 5.957 1.00 97.81 139 ALA A C 1
ATOM 1110 O O . ALA A 1 139 ? -3.050 -0.328 5.999 1.00 97.81 139 ALA A O 1
ATOM 1111 N N . TYR A 1 140 ? -4.364 1.199 6.987 1.00 97.81 140 TYR A N 1
ATOM 1112 C CA . TYR A 1 140 ? -3.568 1.266 8.203 1.00 97.81 140 TYR A CA 1
ATOM 1113 C C . TYR A 1 140 ? -3.539 -0.071 8.955 1.00 97.81 140 TYR A C 1
ATOM 1115 O O . TYR A 1 140 ? -2.468 -0.517 9.356 1.00 97.81 140 TYR A O 1
ATOM 1123 N N . TYR A 1 141 ? -4.676 -0.762 9.065 1.00 97.69 141 TYR A N 1
ATOM 1124 C CA . TYR A 1 141 ? -4.780 -2.099 9.651 1.00 97.69 141 TYR A CA 1
ATOM 1125 C C . TYR A 1 141 ? -3.810 -3.083 8.987 1.00 97.69 141 TYR A C 1
ATOM 1127 O O . TYR A 1 141 ? -3.048 -3.754 9.681 1.00 97.69 141 TYR A O 1
ATOM 1135 N N . ARG A 1 142 ? -3.789 -3.139 7.651 1.00 97.00 142 ARG A N 1
ATOM 1136 C CA . ARG A 1 142 ? -2.899 -4.027 6.883 1.00 97.00 142 ARG A CA 1
ATOM 1137 C C . ARG A 1 142 ? -1.422 -3.668 7.050 1.00 97.00 142 ARG A C 1
ATOM 1139 O O . ARG A 1 142 ? -0.585 -4.554 7.229 1.00 97.00 142 ARG A O 1
ATOM 1146 N N . ILE A 1 143 ? -1.095 -2.375 7.071 1.00 96.06 143 ILE A N 1
ATOM 1147 C CA . ILE A 1 143 ? 0.269 -1.916 7.367 1.00 96.06 143 ILE A CA 1
ATOM 1148 C C . ILE A 1 143 ? 0.685 -2.366 8.772 1.00 96.06 143 ILE A C 1
ATOM 1150 O O . ILE A 1 143 ? 1.764 -2.928 8.928 1.00 96.06 143 ILE A O 1
ATOM 1154 N N . LEU A 1 144 ? -0.182 -2.207 9.777 1.00 96.06 144 LEU A N 1
ATOM 1155 C CA . LEU A 1 144 ? 0.080 -2.637 11.154 1.00 96.06 144 LEU A CA 1
ATOM 1156 C C . LEU A 1 144 ? 0.189 -4.158 11.300 1.00 96.06 144 LEU A C 1
ATOM 1158 O O . LEU A 1 144 ? 0.971 -4.627 12.122 1.00 96.06 144 LEU A O 1
ATOM 1162 N N . GLN A 1 145 ? -0.565 -4.944 10.524 1.00 94.38 145 GLN A N 1
ATOM 1163 C CA . GLN A 1 145 ? -0.387 -6.402 10.488 1.00 94.38 145 GLN A CA 1
ATOM 1164 C C . GLN A 1 145 ? 1.033 -6.774 10.062 1.00 94.38 145 GLN A C 1
ATOM 1166 O O . GLN A 1 145 ? 1.609 -7.711 10.610 1.00 94.38 145 GLN A O 1
ATOM 1171 N N . THR A 1 146 ? 1.598 -6.008 9.130 1.00 92.06 146 THR A N 1
ATOM 1172 C CA . THR A 1 146 ? 2.906 -6.301 8.547 1.00 92.06 146 THR A CA 1
ATOM 1173 C C . THR A 1 146 ? 4.061 -5.691 9.354 1.00 92.06 146 THR A C 1
ATOM 1175 O O . THR A 1 146 ? 5.097 -6.323 9.533 1.00 92.06 146 THR A O 1
ATOM 1178 N N . ASN A 1 147 ? 3.885 -4.480 9.892 1.00 92.00 147 ASN A N 1
ATOM 1179 C CA . ASN A 1 147 ? 4.873 -3.782 10.711 1.00 92.00 147 ASN A CA 1
ATOM 1180 C C . ASN A 1 147 ? 4.194 -3.002 11.852 1.00 92.00 147 ASN A C 1
ATOM 1182 O O . ASN A 1 147 ? 3.759 -1.860 11.688 1.00 92.00 147 ASN A O 1
ATOM 1186 N N . ARG A 1 148 ? 4.143 -3.621 13.038 1.00 92.81 148 ARG A N 1
ATOM 1187 C CA . ARG A 1 148 ? 3.535 -3.037 14.249 1.00 92.81 148 ARG A CA 1
ATOM 1188 C C . ARG A 1 148 ? 4.366 -1.921 14.878 1.00 92.81 148 ARG A C 1
ATOM 1190 O O . ARG A 1 148 ? 3.817 -1.102 15.605 1.00 92.81 148 ARG A O 1
ATOM 1197 N N . GLU A 1 149 ? 5.671 -1.885 14.619 1.00 92.81 149 GLU A N 1
ATOM 1198 C CA . GLU A 1 149 ? 6.592 -0.912 15.223 1.00 92.81 149 GLU A CA 1
ATOM 1199 C C . GLU A 1 149 ? 6.592 0.430 14.483 1.00 92.81 149 GLU A C 1
ATOM 1201 O O . GLU A 1 149 ? 6.982 1.456 15.044 1.00 92.81 149 GLU A O 1
ATOM 1206 N N . LEU A 1 150 ? 6.104 0.443 13.239 1.00 93.38 150 LEU A N 1
ATOM 1207 C CA . LEU A 1 150 ? 6.072 1.611 12.365 1.00 93.38 150 LEU A CA 1
ATOM 1208 C C . LEU A 1 150 ? 5.498 2.880 13.026 1.00 93.38 150 LEU A C 1
ATOM 1210 O O . LEU A 1 150 ? 6.153 3.921 12.936 1.00 93.38 150 LEU A O 1
ATOM 1214 N N . PRO A 1 151 ? 4.349 2.848 13.732 1.00 94.88 151 PRO A N 1
ATOM 1215 C CA . PRO A 1 151 ? 3.819 4.047 14.379 1.00 94.88 151 PRO A CA 1
ATOM 1216 C C . PRO A 1 151 ? 4.750 4.577 15.471 1.00 94.88 151 PRO A C 1
ATOM 1218 O O . PRO A 1 151 ? 4.876 5.787 15.623 1.00 94.88 151 PRO A O 1
ATOM 1221 N N . SER A 1 152 ? 5.433 3.693 16.207 1.00 93.50 152 SER A N 1
ATOM 1222 C CA . SER A 1 152 ? 6.405 4.095 17.230 1.00 93.50 152 SER A CA 1
ATOM 1223 C C . SER A 1 152 ? 7.628 4.753 16.594 1.00 93.50 152 SER A C 1
ATOM 1225 O O . SER A 1 152 ? 8.075 5.797 17.063 1.00 93.50 152 SER A O 1
ATOM 1227 N N . LEU A 1 153 ? 8.145 4.182 15.501 1.00 93.88 153 LEU A N 1
ATOM 1228 C CA . LEU A 1 153 ? 9.282 4.735 14.757 1.00 93.88 153 LEU A CA 1
ATOM 1229 C C . LEU A 1 153 ? 8.973 6.121 14.173 1.00 93.88 153 LEU A C 1
ATOM 1231 O O . LEU A 1 153 ? 9.841 6.991 14.150 1.00 93.88 153 LEU A O 1
ATOM 1235 N N . LEU A 1 154 ? 7.732 6.337 13.733 1.00 95.38 154 LEU A N 1
ATOM 1236 C CA . LEU A 1 154 ? 7.267 7.609 13.173 1.00 95.38 154 LEU A CA 1
ATOM 1237 C C . LEU A 1 154 ? 6.628 8.540 14.217 1.00 95.38 154 LEU A C 1
ATOM 1239 O O . LEU A 1 154 ? 6.181 9.632 13.871 1.00 95.38 154 LEU A O 1
ATOM 1243 N N . SER A 1 155 ? 6.617 8.146 15.495 1.00 95.50 155 SER A N 1
ATOM 1244 C CA . SER A 1 155 ? 6.023 8.910 16.603 1.00 95.50 155 SER A CA 1
ATOM 1245 C C . SER A 1 155 ? 4.541 9.275 16.393 1.00 95.50 155 SER A C 1
ATOM 1247 O O . SER A 1 155 ? 4.091 10.357 16.773 1.00 95.50 155 SER A O 1
ATOM 1249 N N . TRP A 1 156 ? 3.763 8.381 15.781 1.00 96.19 156 TRP A N 1
ATOM 1250 C CA . TRP A 1 156 ? 2.330 8.565 15.561 1.00 96.19 156 TRP A CA 1
ATOM 1251 C C . TRP A 1 156 ? 1.523 8.335 16.843 1.00 96.19 156 TRP A C 1
ATOM 1253 O O . TRP A 1 156 ? 1.712 7.353 17.562 1.00 96.19 156 TRP A O 1
ATOM 1263 N N . SER A 1 157 ? 0.576 9.236 17.110 1.00 95.88 157 SER A N 1
ATOM 1264 C CA . SER A 1 157 ? -0.272 9.173 18.304 1.00 95.88 157 SER A CA 1
ATOM 1265 C C . SER A 1 157 ? -1.355 8.091 18.203 1.00 95.88 157 SER A C 1
ATOM 1267 O O . SER A 1 157 ? -1.852 7.786 17.120 1.00 95.88 157 SER A O 1
ATOM 1269 N N . LEU A 1 158 ? -1.777 7.560 19.355 1.00 96.12 158 LEU A N 1
ATOM 1270 C CA . LEU A 1 158 ? -2.976 6.721 19.496 1.00 96.12 158 LEU A CA 1
ATOM 1271 C C . LEU A 1 158 ? -4.281 7.540 19.541 1.00 96.12 158 LEU A C 1
ATOM 1273 O O . LEU A 1 158 ? -5.361 6.972 19.391 1.00 96.12 158 LEU A O 1
ATOM 1277 N N . THR A 1 159 ? -4.199 8.861 19.741 1.00 95.75 159 THR A N 1
ATOM 1278 C CA . THR A 1 159 ? -5.363 9.750 19.919 1.00 95.75 159 THR A CA 1
ATOM 1279 C C . THR A 1 159 ? -6.412 9.654 18.802 1.00 95.75 159 THR A C 1
ATOM 1281 O O . THR A 1 159 ? -7.591 9.556 19.136 1.00 95.75 159 THR A O 1
ATOM 1284 N N . PRO A 1 160 ? -6.061 9.640 17.497 1.00 95.62 160 PRO A N 1
ATOM 1285 C CA . PRO A 1 160 ? -7.069 9.513 16.442 1.00 95.62 160 PRO A CA 1
ATOM 1286 C C . PRO A 1 160 ? -7.921 8.248 16.579 1.00 95.62 160 PRO A C 1
ATOM 1288 O O . PRO A 1 160 ? -9.135 8.285 16.408 1.00 95.62 160 PRO A O 1
ATOM 1291 N N . LEU A 1 161 ? -7.281 7.126 16.916 1.00 96.38 161 LEU A N 1
ATOM 1292 C CA . LEU A 1 161 ? -7.948 5.837 17.055 1.00 96.38 161 LEU A CA 1
ATOM 1293 C C . LEU A 1 161 ? -8.838 5.808 18.296 1.00 96.38 161 LEU A C 1
ATOM 1295 O O . LEU A 1 161 ? -9.978 5.361 18.211 1.00 96.38 161 LEU A O 1
ATOM 1299 N N . SER A 1 162 ? -8.357 6.335 19.427 1.00 94.75 162 SER A N 1
ATOM 1300 C CA . SER A 1 162 ? -9.168 6.400 20.644 1.00 94.75 162 SER A CA 1
ATOM 1301 C C . SER A 1 162 ? -10.392 7.297 20.470 1.00 94.75 162 SER A C 1
ATOM 1303 O O . SER A 1 162 ? -11.459 6.956 20.971 1.00 94.75 162 SER A O 1
ATOM 1305 N N . LEU A 1 163 ? -10.280 8.404 19.731 1.00 94.44 163 LEU A N 1
ATOM 1306 C CA . LEU A 1 163 ? -11.430 9.240 19.391 1.00 94.44 163 LEU A CA 1
ATOM 1307 C C . LEU A 1 163 ? -12.446 8.460 18.548 1.00 94.44 163 LEU A C 1
ATOM 1309 O O . LEU A 1 163 ? -13.616 8.395 18.905 1.00 94.44 163 LEU A O 1
ATOM 1313 N N . LEU A 1 164 ? -12.015 7.778 17.488 1.00 94.50 164 LEU A N 1
ATOM 1314 C CA . LEU A 1 164 ? -12.928 6.979 16.658 1.00 94.50 164 LEU A CA 1
ATOM 1315 C C . LEU A 1 164 ? -13.624 5.848 17.430 1.00 94.50 164 LEU A C 1
ATOM 1317 O O . LEU A 1 164 ? -14.766 5.513 17.122 1.00 94.50 164 LEU A O 1
ATOM 1321 N N . MET A 1 165 ? -12.952 5.279 18.434 1.00 90.69 165 MET A N 1
ATOM 1322 C CA . MET A 1 165 ? -13.506 4.245 19.311 1.00 90.69 165 MET A CA 1
ATOM 1323 C C . MET A 1 165 ? -14.505 4.802 20.335 1.00 90.69 165 MET A C 1
ATOM 1325 O O . MET A 1 165 ? -15.615 4.288 20.448 1.00 90.69 165 MET A O 1
ATOM 1329 N N . TRP A 1 166 ? -14.104 5.824 21.100 1.00 85.31 166 TRP A N 1
ATOM 1330 C CA . TRP A 1 166 ? -14.806 6.266 22.314 1.00 85.31 166 TRP A CA 1
ATOM 1331 C C . TRP A 1 166 ? -15.724 7.471 22.105 1.00 85.31 166 TRP A C 1
ATOM 1333 O O . TRP A 1 166 ? -16.669 7.649 22.868 1.00 85.31 166 TRP A O 1
ATOM 1343 N N . THR A 1 167 ? -15.470 8.295 21.085 1.00 82.94 167 THR A N 1
ATOM 1344 C CA . THR A 1 167 ? -16.431 9.289 20.584 1.00 82.94 167 THR A CA 1
ATOM 1345 C C . THR A 1 167 ? -17.077 8.696 19.336 1.00 82.94 167 THR A C 1
ATOM 1347 O O . THR A 1 167 ? -16.552 8.874 18.236 1.00 82.94 167 THR A O 1
ATOM 1350 N N . PRO A 1 168 ? -18.137 7.883 19.502 1.00 69.50 168 PRO A N 1
ATOM 1351 C CA . PRO A 1 168 ? -18.499 6.880 18.516 1.00 69.50 168 PRO A CA 1
ATOM 1352 C C . PRO A 1 168 ? -18.884 7.529 17.190 1.00 69.50 168 PRO A C 1
ATOM 1354 O O . PRO A 1 168 ? -19.844 8.295 17.103 1.00 69.50 168 PRO A O 1
ATOM 1357 N N . HIS A 1 169 ? -18.148 7.172 16.141 1.00 87.81 169 HIS A N 1
ATOM 1358 C CA . HIS A 1 169 ? -18.595 7.390 14.775 1.00 87.81 169 HIS A CA 1
ATOM 1359 C C . HIS A 1 169 ? -19.855 6.532 14.519 1.00 87.81 169 HIS A C 1
ATOM 1361 O O . HIS A 1 169 ? -19.910 5.394 14.998 1.00 87.81 169 HIS A O 1
ATOM 1367 N N . PRO A 1 170 ? -20.875 7.026 13.789 1.00 90.56 170 PRO A N 1
ATOM 1368 C CA . PRO A 1 170 ? -22.135 6.298 13.604 1.00 90.56 170 PRO A CA 1
ATOM 1369 C C . PRO A 1 170 ? -21.939 4.927 12.938 1.00 90.56 170 PRO A C 1
ATOM 1371 O O . PRO A 1 170 ? -22.583 3.948 13.310 1.00 90.56 170 PRO A O 1
ATOM 1374 N N . ASP A 1 171 ? -21.001 4.841 11.996 1.00 94.19 171 ASP A N 1
ATOM 1375 C CA . ASP A 1 171 ? -20.683 3.603 11.287 1.00 94.19 171 ASP A CA 1
ATOM 1376 C C . ASP A 1 171 ? -19.957 2.567 12.169 1.00 94.19 171 ASP A C 1
ATOM 1378 O O . ASP A 1 171 ? -18.943 2.862 12.811 1.00 94.19 171 ASP A O 1
ATOM 1382 N N . ALA A 1 172 ? -20.475 1.335 12.187 1.00 93.75 172 ALA A N 1
ATOM 1383 C CA . ALA A 1 172 ? -19.901 0.220 12.942 1.00 93.75 172 ALA A CA 1
ATOM 1384 C C . ALA A 1 172 ? -18.562 -0.255 12.357 1.00 93.75 172 ALA A C 1
ATOM 1386 O O . ALA A 1 172 ? -17.659 -0.601 13.117 1.00 93.75 172 ALA A O 1
ATOM 1387 N N . GLY A 1 173 ? -18.402 -0.205 11.032 1.00 95.06 173 GLY A N 1
ATOM 1388 C CA . GLY A 1 173 ? -17.180 -0.603 10.338 1.00 95.06 173 GLY A CA 1
ATOM 1389 C C . GLY A 1 173 ? -15.972 0.271 10.677 1.00 95.06 173 GLY A C 1
ATOM 1390 O O . GLY A 1 173 ? -14.886 -0.238 10.961 1.00 95.06 173 GLY A O 1
ATOM 1391 N N . VAL A 1 174 ? -16.171 1.590 10.728 1.00 96.12 174 VAL A N 1
ATOM 1392 C CA . VAL A 1 174 ? -15.174 2.570 11.186 1.00 96.12 174 VAL A CA 1
ATOM 1393 C C . VAL A 1 174 ? -14.752 2.266 12.617 1.00 96.12 174 VAL A C 1
ATOM 1395 O O . VAL A 1 174 ? -13.556 2.163 12.894 1.00 96.12 174 VAL A O 1
ATOM 1398 N N . ARG A 1 175 ? -15.720 2.098 13.527 1.00 95.69 175 ARG A N 1
ATOM 1399 C CA . ARG A 1 175 ? -15.438 1.796 14.936 1.00 95.69 175 ARG A CA 1
ATOM 1400 C C . ARG A 1 175 ? -14.695 0.472 15.079 1.00 95.69 175 ARG A C 1
ATOM 1402 O O . ARG A 1 175 ? -13.678 0.427 15.761 1.00 95.69 175 ARG A O 1
ATOM 1409 N N . TYR A 1 176 ? -15.137 -0.572 14.382 1.00 96.50 176 TYR A N 1
ATOM 1410 C CA . TYR A 1 176 ? -14.471 -1.871 14.357 1.00 96.50 176 TYR A CA 1
ATOM 1411 C C . TYR A 1 176 ? -13.012 -1.750 13.911 1.00 96.50 176 TYR A C 1
ATOM 1413 O O . TYR A 1 176 ? -12.111 -2.112 14.665 1.00 96.50 176 TYR A O 1
ATOM 1421 N N . LEU A 1 177 ? -12.748 -1.164 12.740 1.00 97.50 177 LEU A N 1
ATOM 1422 C CA . LEU A 1 177 ? -11.380 -0.990 12.248 1.00 97.50 177 LEU A CA 1
ATOM 1423 C C . LEU A 1 177 ? -10.526 -0.124 13.188 1.00 97.50 177 LEU A C 1
ATOM 1425 O O . LEU A 1 177 ? -9.350 -0.429 13.388 1.00 97.50 177 LEU A O 1
ATOM 1429 N N . ALA A 1 178 ? -11.099 0.912 13.807 1.00 97.44 178 ALA A N 1
ATOM 1430 C CA . ALA A 1 178 ? -10.397 1.727 14.793 1.00 97.44 178 ALA A CA 1
ATOM 1431 C C . ALA A 1 178 ? -9.966 0.904 16.017 1.00 97.44 178 ALA A C 1
ATOM 1433 O O . ALA A 1 178 ? -8.808 1.006 16.422 1.00 97.44 178 ALA A O 1
ATOM 1434 N N . ILE A 1 179 ? -10.836 0.033 16.548 1.00 97.25 179 ILE A N 1
ATOM 1435 C CA . ILE A 1 179 ? -10.495 -0.886 17.648 1.00 97.25 179 ILE A CA 1
ATOM 1436 C C . ILE A 1 179 ? -9.370 -1.840 17.223 1.00 97.25 179 ILE A C 1
ATOM 1438 O O . ILE A 1 179 ? -8.391 -2.007 17.953 1.00 97.25 179 ILE A O 1
ATOM 1442 N N . ARG A 1 180 ? -9.455 -2.425 16.018 1.00 97.06 180 ARG A N 1
ATOM 1443 C CA . ARG A 1 180 ? -8.421 -3.332 15.483 1.00 97.06 180 ARG A CA 1
ATOM 1444 C C . ARG A 1 180 ? -7.065 -2.634 15.356 1.00 97.06 180 ARG A C 1
ATOM 1446 O O . ARG A 1 180 ? -6.055 -3.177 15.802 1.00 97.06 180 ARG A O 1
ATOM 1453 N N . CYS A 1 181 ? -7.034 -1.434 14.779 1.00 97.75 181 CYS A N 1
ATOM 1454 C CA . CYS A 1 181 ? -5.818 -0.630 14.647 1.00 97.75 181 CYS A CA 1
ATOM 1455 C C . CYS A 1 181 ? -5.268 -0.199 16.009 1.00 97.75 181 CYS A C 1
ATOM 1457 O O . CYS A 1 181 ? -4.063 -0.296 16.236 1.00 97.75 181 CYS A O 1
ATOM 1459 N N . TYR A 1 182 ? -6.136 0.222 16.936 1.00 97.38 182 TYR A N 1
ATOM 1460 C CA . TYR A 1 182 ? -5.733 0.608 18.288 1.00 97.38 182 TYR A CA 1
ATOM 1461 C C . TYR A 1 182 ? -5.075 -0.555 19.009 1.00 97.38 182 TYR A C 1
ATOM 1463 O O . TYR A 1 182 ? -4.019 -0.386 19.618 1.00 97.38 182 TYR A O 1
ATOM 1471 N N . ALA A 1 183 ? -5.662 -1.747 18.902 1.00 97.31 183 ALA A N 1
ATOM 1472 C CA . ALA A 1 183 ? -5.120 -2.928 19.542 1.00 97.31 183 ALA A CA 1
ATOM 1473 C C . ALA A 1 183 ? -3.720 -3.274 19.012 1.00 97.31 183 ALA A C 1
ATOM 1475 O O . ALA A 1 183 ? -2.807 -3.524 19.798 1.00 97.31 183 ALA A O 1
ATOM 1476 N N . LEU A 1 184 ? -3.522 -3.204 17.692 1.00 97.06 184 LEU A N 1
ATOM 1477 C CA . LEU A 1 184 ? -2.223 -3.458 17.065 1.00 97.06 184 LEU A CA 1
ATOM 1478 C C . LEU A 1 184 ? -1.171 -2.406 17.436 1.00 97.06 184 LEU A C 1
ATOM 1480 O O . LEU A 1 184 ? -0.054 -2.778 17.783 1.00 97.06 184 LEU A O 1
ATOM 1484 N N . GLN A 1 185 ? -1.519 -1.117 17.385 1.00 97.00 185 GLN A N 1
ATOM 1485 C CA . GLN A 1 185 ? -0.582 -0.022 17.657 1.00 97.00 185 GLN A CA 1
ATOM 1486 C C . GLN A 1 185 ? -0.209 0.080 19.145 1.00 97.00 185 GLN A C 1
ATOM 1488 O O . GLN A 1 185 ? 0.920 0.434 19.468 1.00 97.00 185 GLN A O 1
ATOM 1493 N N . SER A 1 186 ? -1.139 -0.215 20.058 1.00 96.19 186 SER A N 1
ATOM 1494 C CA . SER A 1 186 ? -0.893 -0.159 21.510 1.00 96.19 186 SER A CA 1
ATOM 1495 C C . SER A 1 186 ? -0.295 -1.444 22.091 1.00 96.19 186 SER A C 1
ATOM 1497 O O . SER A 1 186 ? 0.106 -1.453 23.253 1.00 96.19 186 SER A O 1
ATOM 1499 N N . GLY A 1 187 ? -0.248 -2.533 21.316 1.00 95.06 187 GLY A N 1
ATOM 1500 C CA . GLY A 1 187 ? 0.135 -3.852 21.824 1.00 95.06 187 GLY A CA 1
ATOM 1501 C C . GLY A 1 187 ? -0.922 -4.486 22.739 1.00 95.06 187 GLY A C 1
ATOM 1502 O O . GLY A 1 187 ? -0.589 -5.334 23.566 1.00 95.06 187 GLY A O 1
ATOM 1503 N N . MET A 1 188 ? -2.188 -4.078 22.610 1.00 95.75 188 MET A N 1
ATOM 1504 C CA . MET A 1 188 ? -3.316 -4.640 23.355 1.00 95.75 188 MET A CA 1
ATOM 1505 C C . MET A 1 188 ? -3.467 -6.138 23.068 1.00 95.75 188 MET A C 1
ATOM 1507 O O . MET A 1 188 ? -3.445 -6.579 21.916 1.00 95.75 188 MET A O 1
ATOM 1511 N N . GLY A 1 189 ? -3.668 -6.925 24.126 1.00 94.25 189 GLY A N 1
ATOM 1512 C CA . GLY A 1 189 ? -3.891 -8.362 24.005 1.00 94.25 189 GLY A CA 1
ATOM 1513 C C . GLY A 1 189 ? -5.257 -8.705 23.405 1.00 94.25 189 GLY A C 1
ATOM 1514 O O . GLY A 1 189 ? -6.220 -7.949 23.520 1.00 94.25 189 GLY A O 1
ATOM 1515 N N . GLU A 1 190 ? -5.364 -9.902 22.833 1.00 92.31 190 GLU A N 1
ATOM 1516 C CA . GLU A 1 190 ? -6.577 -10.388 22.163 1.00 92.31 190 GLU A CA 1
ATOM 1517 C C . GLU A 1 190 ? -7.832 -10.330 23.050 1.00 92.31 190 GLU A C 1
ATOM 1519 O O . GLU A 1 190 ? -8.880 -9.866 22.612 1.00 92.31 190 GLU A O 1
ATOM 1524 N N . GLY A 1 191 ? -7.722 -10.734 24.321 1.00 95.06 191 GLY A N 1
ATOM 1525 C CA . GLY A 1 191 ? -8.853 -10.694 25.255 1.00 95.06 191 GLY A CA 1
ATOM 1526 C C . GLY A 1 191 ? -9.368 -9.274 25.515 1.00 95.06 191 GLY A C 1
ATOM 1527 O O . GLY A 1 191 ? -10.575 -9.055 25.528 1.00 95.06 191 GLY A O 1
ATOM 1528 N N . GLN A 1 192 ? -8.461 -8.300 25.649 1.00 95.56 192 GLN A N 1
ATOM 1529 C CA . GLN A 1 192 ? -8.820 -6.887 25.826 1.00 95.56 192 GLN A CA 1
ATOM 1530 C C . GLN A 1 192 ? -9.454 -6.308 24.557 1.00 95.56 192 GLN A C 1
ATOM 1532 O O . GLN A 1 192 ? -10.416 -5.552 24.644 1.00 95.56 192 GLN A O 1
ATOM 1537 N N . ARG A 1 193 ? -8.959 -6.703 23.378 1.00 95.69 193 ARG A N 1
ATOM 1538 C CA . ARG A 1 193 ? -9.532 -6.306 22.087 1.00 95.69 193 ARG A CA 1
ATOM 1539 C C . ARG A 1 193 ? -10.965 -6.816 21.930 1.00 95.69 193 ARG A C 1
ATOM 1541 O O . ARG A 1 193 ? -11.843 -6.035 21.586 1.00 95.69 193 ARG A O 1
ATOM 1548 N N . VAL A 1 194 ? -11.206 -8.102 22.205 1.00 94.31 194 VAL A N 1
ATOM 1549 C CA . VAL A 1 194 ? -12.549 -8.710 22.132 1.00 94.31 194 VAL A CA 1
ATOM 1550 C C . VAL A 1 194 ? -13.503 -8.049 23.126 1.00 94.31 194 VAL A C 1
ATOM 1552 O O . VAL A 1 194 ? -14.647 -7.766 22.780 1.00 94.31 194 VAL A O 1
ATOM 1555 N N . GLN A 1 195 ? -13.028 -7.752 24.338 1.00 94.56 195 GLN A N 1
ATOM 1556 C CA . GLN A 1 195 ? -13.809 -7.009 25.322 1.00 94.56 195 GLN A CA 1
ATOM 1557 C C . GLN A 1 195 ? -14.176 -5.608 24.807 1.00 94.56 195 GLN A C 1
ATOM 1559 O O . GLN A 1 195 ? -15.344 -5.238 24.862 1.00 94.56 195 GLN A O 1
ATOM 1564 N N . ALA A 1 196 ? -13.220 -4.862 24.246 1.00 93.81 196 ALA A N 1
ATOM 1565 C CA . ALA A 1 196 ? -13.475 -3.534 23.689 1.00 93.81 196 ALA A CA 1
ATOM 1566 C C . ALA A 1 196 ? -14.458 -3.568 22.505 1.00 93.81 196 ALA A C 1
ATOM 1568 O O . ALA A 1 196 ? -15.340 -2.718 22.412 1.00 93.81 196 ALA A O 1
ATOM 1569 N N . GLU A 1 197 ? -14.348 -4.560 21.615 1.00 94.38 197 GLU A N 1
ATOM 1570 C CA . GLU A 1 197 ? -15.317 -4.771 20.530 1.00 94.38 197 GLU A CA 1
ATOM 1571 C C . GLU A 1 197 ? -16.720 -5.020 21.075 1.00 94.38 197 GLU A C 1
ATOM 1573 O O . GLU A 1 197 ? -17.666 -4.379 20.622 1.00 94.38 197 GLU A O 1
ATOM 1578 N N . HIS A 1 198 ? -16.852 -5.880 22.086 1.00 93.44 198 HIS A N 1
ATOM 1579 C CA . HIS A 1 198 ? -18.142 -6.161 22.705 1.00 93.44 198 HIS A CA 1
ATOM 1580 C C . HIS A 1 198 ? -18.746 -4.932 23.399 1.00 93.44 198 HIS A C 1
ATOM 1582 O O . HIS A 1 198 ? -19.929 -4.651 23.230 1.00 93.44 198 HIS A O 1
ATOM 1588 N N . GLU A 1 199 ? -17.940 -4.179 24.150 1.00 92.94 199 GLU A N 1
ATOM 1589 C CA . GLU A 1 199 ? -18.383 -2.986 24.880 1.00 92.94 199 GLU A CA 1
ATOM 1590 C C . GLU A 1 199 ? -18.805 -1.840 23.946 1.00 92.94 199 GLU A C 1
ATOM 1592 O O . GLU A 1 199 ? -19.766 -1.131 24.241 1.00 92.94 199 GLU A O 1
ATOM 1597 N N . ILE A 1 200 ? -18.099 -1.646 22.825 1.00 91.62 200 ILE A N 1
ATOM 1598 C CA . ILE A 1 200 ? -18.300 -0.494 21.928 1.00 91.62 200 ILE A CA 1
ATOM 1599 C C . ILE A 1 200 ? -19.292 -0.800 20.799 1.00 91.62 200 ILE A C 1
ATOM 1601 O O . ILE A 1 200 ? -20.058 0.081 20.390 1.00 91.62 200 ILE A O 1
ATOM 1605 N N . LEU A 1 201 ? -19.251 -2.012 20.241 1.00 91.94 201 LEU A N 1
ATOM 1606 C CA . LEU A 1 201 ? -20.072 -2.401 19.091 1.00 91.94 201 LEU A CA 1
ATOM 1607 C C . LEU A 1 201 ? -21.302 -3.201 19.514 1.00 91.94 201 LEU A C 1
ATOM 1609 O O . LEU A 1 201 ? -22.351 -3.043 18.896 1.00 91.94 201 LEU A O 1
ATOM 1613 N N . GLY A 1 202 ? -21.183 -4.018 20.562 1.00 89.50 202 GLY A N 1
ATOM 1614 C CA . GLY A 1 202 ? -22.185 -4.996 20.976 1.00 89.50 202 GLY A CA 1
ATOM 1615 C C . GLY A 1 202 ? -21.791 -6.429 20.607 1.00 89.50 202 GLY A C 1
ATOM 1616 O O . GLY A 1 202 ? -20.641 -6.739 20.300 1.00 89.50 202 GLY A O 1
ATOM 1617 N N . GLU A 1 203 ? -22.750 -7.348 20.668 1.00 85.69 203 GLU A N 1
ATOM 1618 C CA . GLU A 1 203 ? -22.517 -8.753 20.327 1.00 85.69 203 GLU A CA 1
ATOM 1619 C C . GLU A 1 203 ? -22.447 -8.953 18.806 1.00 85.69 203 GLU A C 1
ATOM 1621 O O . GLU A 1 203 ? -23.373 -8.579 18.090 1.00 85.69 203 GLU A O 1
ATOM 1626 N N . ALA A 1 204 ? -21.380 -9.593 18.315 1.00 80.38 204 ALA A N 1
ATOM 1627 C CA . ALA A 1 204 ? -21.123 -9.760 16.880 1.00 80.38 204 ALA A CA 1
ATOM 1628 C C . ALA A 1 204 ? -22.277 -10.430 16.110 1.00 80.38 204 ALA A C 1
ATOM 1630 O O . ALA A 1 204 ? -22.523 -10.091 14.960 1.00 80.38 204 ALA A O 1
ATOM 1631 N N . ALA A 1 205 ? -23.028 -11.333 16.751 1.00 78.94 205 ALA A N 1
ATOM 1632 C CA . ALA A 1 205 ? -24.184 -11.996 16.143 1.00 78.94 205 ALA A CA 1
ATOM 1633 C C . ALA A 1 205 ? -25.364 -11.051 15.842 1.00 78.94 205 ALA A C 1
ATOM 1635 O O . ALA A 1 205 ? -26.263 -11.416 15.089 1.00 78.94 205 ALA A O 1
ATOM 1636 N N . HIS A 1 206 ? -25.379 -9.859 16.442 1.00 83.38 206 HIS A N 1
ATOM 1637 C CA . HIS A 1 206 ? -26.498 -8.919 16.396 1.00 83.38 206 HIS A CA 1
ATOM 1638 C C . HIS A 1 206 ? -26.136 -7.577 15.741 1.00 83.38 206 HIS A C 1
ATOM 1640 O O . HIS A 1 206 ? -26.984 -6.686 15.682 1.00 83.38 206 HIS A O 1
ATOM 1646 N N . VAL A 1 207 ? -24.892 -7.408 15.277 1.00 87.62 207 VAL A N 1
ATOM 1647 C CA . VAL A 1 207 ? -24.370 -6.129 14.777 1.00 87.62 207 VAL A CA 1
ATOM 1648 C C . VAL A 1 207 ? -23.825 -6.302 13.366 1.00 87.62 207 VAL A C 1
ATOM 1650 O O . VAL A 1 207 ? -22.792 -6.944 13.165 1.00 87.62 207 VAL A O 1
ATOM 1653 N N . ASP A 1 208 ? -24.481 -5.661 12.402 1.00 90.44 208 ASP A N 1
ATOM 1654 C CA . ASP A 1 208 ? -23.979 -5.568 11.033 1.00 90.44 208 ASP A CA 1
ATOM 1655 C C . ASP A 1 208 ? -22.746 -4.655 10.978 1.00 90.44 208 ASP A C 1
ATOM 1657 O O . ASP A 1 208 ? -22.767 -3.515 11.453 1.00 90.44 208 ASP A O 1
ATOM 1661 N N . CYS A 1 209 ? -21.666 -5.145 10.366 1.00 92.25 209 CYS A N 1
ATOM 1662 C CA . CYS A 1 209 ? -20.394 -4.432 10.259 1.00 92.25 209 CYS A CA 1
ATOM 1663 C C . CYS A 1 209 ? -19.930 -4.334 8.792 1.00 92.25 209 CYS A C 1
ATOM 1665 O O . CYS A 1 209 ? -18.916 -4.925 8.423 1.00 92.25 209 CYS A O 1
ATOM 1667 N N . PRO A 1 210 ? -20.654 -3.630 7.904 1.00 94.44 210 PRO A N 1
ATOM 1668 C CA . PRO A 1 210 ? -20.278 -3.557 6.497 1.00 94.44 210 PRO A CA 1
ATOM 1669 C C . PRO A 1 210 ? -18.997 -2.734 6.306 1.00 94.44 210 PRO A C 1
ATOM 1671 O O . PRO A 1 210 ? -18.914 -1.570 6.698 1.00 94.44 210 PRO A O 1
ATOM 1674 N N . LEU A 1 211 ? -18.005 -3.327 5.647 1.00 95.62 211 LEU A N 1
ATOM 1675 C CA . LEU A 1 211 ? -16.745 -2.686 5.290 1.00 95.62 211 LEU A CA 1
ATOM 1676 C C . LEU A 1 211 ? -16.625 -2.506 3.786 1.00 95.62 211 LEU A C 1
ATOM 1678 O O . LEU A 1 211 ? -16.796 -3.448 3.012 1.00 95.62 211 LEU A O 1
ATOM 1682 N N . HIS A 1 212 ? -16.227 -1.308 3.376 1.00 94.44 212 HIS A N 1
ATOM 1683 C CA . HIS A 1 212 ? -15.799 -1.030 2.018 1.00 94.44 212 HIS A CA 1
ATOM 1684 C C . HIS A 1 212 ? -14.414 -1.658 1.764 1.00 94.44 212 HIS A C 1
ATOM 1686 O O . HIS A 1 212 ? -13.376 -1.034 1.979 1.00 94.44 212 HIS A O 1
ATOM 1692 N N . TYR A 1 213 ? -14.389 -2.896 1.271 1.00 93.94 213 TYR A N 1
ATOM 1693 C CA . TYR A 1 213 ? -13.183 -3.724 1.182 1.00 93.94 213 TYR A CA 1
ATOM 1694 C C . TYR A 1 213 ? -12.323 -3.460 -0.061 1.00 93.94 213 TYR A C 1
ATOM 1696 O O . TYR A 1 213 ? -11.095 -3.471 0.010 1.00 93.94 213 TYR A O 1
ATOM 1704 N N . GLY A 1 214 ? -12.958 -3.227 -1.211 1.00 92.00 214 GLY A N 1
ATOM 1705 C CA . GLY A 1 214 ? -12.267 -3.176 -2.502 1.00 92.00 214 GLY A CA 1
ATOM 1706 C C . GLY A 1 214 ? -13.110 -2.540 -3.598 1.00 92.00 214 GLY A C 1
ATOM 1707 O O . GLY A 1 214 ? -14.148 -1.941 -3.316 1.00 92.00 214 GLY A O 1
ATOM 1708 N N . GLN A 1 215 ? -12.652 -2.653 -4.838 1.00 93.38 215 GLN A N 1
ATOM 1709 C CA . GLN A 1 215 ? -13.367 -2.186 -6.020 1.00 93.38 215 GLN A CA 1
ATOM 1710 C C . GLN A 1 215 ? -13.060 -3.123 -7.191 1.00 93.38 215 GLN A C 1
ATOM 1712 O O . GLN A 1 215 ? -11.918 -3.550 -7.344 1.00 93.38 215 GLN A O 1
ATOM 1717 N N . ASN A 1 216 ? -14.067 -3.442 -7.999 1.00 90.50 216 ASN A N 1
ATOM 1718 C CA . ASN A 1 216 ? -13.898 -4.217 -9.226 1.00 90.50 216 ASN A CA 1
ATOM 1719 C C . ASN A 1 216 ? -13.426 -3.322 -10.386 1.00 90.50 216 ASN A C 1
ATOM 1721 O O . ASN A 1 216 ? -13.495 -2.094 -10.311 1.00 90.50 216 ASN A O 1
ATOM 1725 N N . PHE A 1 217 ? -12.994 -3.930 -11.495 1.00 87.06 217 PHE A N 1
ATOM 1726 C CA . PHE A 1 217 ? -12.530 -3.209 -12.692 1.00 87.06 217 PHE A CA 1
ATOM 1727 C C . PHE A 1 217 ? -13.573 -2.283 -13.331 1.00 87.06 217 PHE A C 1
ATOM 1729 O O . PHE A 1 217 ? -13.207 -1.296 -13.965 1.00 87.06 217 PHE A O 1
ATOM 1736 N N . ASP A 1 218 ? -14.861 -2.578 -13.161 1.00 85.00 218 ASP A N 1
ATOM 1737 C CA . ASP A 1 218 ? -15.974 -1.740 -13.624 1.00 85.00 218 ASP A CA 1
ATOM 1738 C C . ASP A 1 218 ? -16.281 -0.561 -12.683 1.00 85.00 218 ASP A C 1
ATOM 1740 O O . ASP A 1 218 ? -17.184 0.233 -12.940 1.00 85.00 218 ASP A O 1
ATOM 1744 N N . GLY A 1 219 ? -15.525 -0.436 -11.591 1.00 86.06 219 GLY A N 1
ATOM 1745 C CA . GLY A 1 219 ? -15.707 0.589 -10.578 1.00 86.06 219 GLY A CA 1
ATOM 1746 C C . GLY A 1 219 ? -16.724 0.222 -9.499 1.00 86.06 219 GLY A C 1
ATOM 1747 O O . GLY A 1 219 ? -16.915 1.015 -8.573 1.00 86.06 219 GLY A O 1
ATOM 1748 N N . THR A 1 220 ? -17.355 -0.956 -9.559 1.00 91.12 220 THR A N 1
ATOM 1749 C CA . THR A 1 220 ? -18.319 -1.365 -8.533 1.00 91.12 220 THR A CA 1
ATOM 1750 C C . THR A 1 220 ? -17.621 -1.617 -7.190 1.00 91.12 220 THR A C 1
ATOM 1752 O O . THR A 1 220 ? -16.581 -2.285 -7.141 1.00 91.12 220 THR A O 1
ATOM 1755 N N . PRO A 1 221 ? -18.144 -1.061 -6.081 1.00 93.12 221 PRO A N 1
ATOM 1756 C CA . PRO A 1 221 ? -17.555 -1.253 -4.764 1.00 93.12 221 PRO A CA 1
ATOM 1757 C C . PRO A 1 221 ? -17.763 -2.690 -4.281 1.00 93.12 221 PRO A C 1
ATOM 1759 O O . PRO A 1 221 ? -18.839 -3.268 -4.436 1.00 93.12 221 PRO A O 1
ATOM 1762 N N . VAL A 1 222 ? -16.733 -3.252 -3.651 1.00 94.38 222 VAL A N 1
ATOM 1763 C CA . VAL A 1 222 ? -16.796 -4.565 -3.004 1.00 94.38 222 VAL A CA 1
ATOM 1764 C C . VAL A 1 222 ? -16.949 -4.352 -1.507 1.00 94.38 222 VAL A C 1
ATOM 1766 O O . VAL A 1 222 ? -16.077 -3.750 -0.872 1.00 94.38 222 VAL A O 1
ATOM 1769 N N . PHE A 1 223 ? -18.044 -4.866 -0.955 1.00 94.75 223 PHE A N 1
ATOM 1770 C CA . PHE A 1 223 ? -18.318 -4.850 0.476 1.00 94.75 223 PHE A CA 1
ATOM 1771 C C . PHE A 1 223 ? -18.027 -6.208 1.106 1.00 94.75 223 PHE A C 1
ATOM 1773 O O . PHE A 1 223 ? -18.192 -7.250 0.473 1.00 94.75 223 PHE A O 1
ATOM 1780 N N . LEU A 1 224 ? -17.603 -6.179 2.364 1.00 94.50 224 LEU A N 1
ATOM 1781 C CA . LEU A 1 224 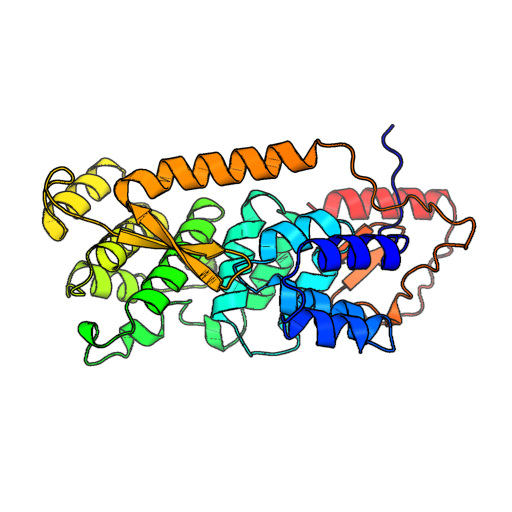? -17.332 -7.355 3.177 1.00 94.50 224 LEU A CA 1
ATOM 1782 C C . LEU A 1 224 ? -17.965 -7.168 4.555 1.00 94.50 224 LEU A C 1
ATOM 1784 O O . LEU A 1 224 ? -17.974 -6.058 5.079 1.00 94.50 224 LEU A O 1
ATOM 1788 N N . ASP A 1 225 ? -18.437 -8.249 5.165 1.00 94.38 225 ASP A N 1
ATOM 1789 C CA . ASP A 1 225 ? -18.732 -8.240 6.595 1.00 94.38 225 ASP A CA 1
ATOM 1790 C C . ASP A 1 225 ? -17.425 -8.162 7.406 1.00 94.38 225 ASP A C 1
ATOM 1792 O O . ASP A 1 225 ? -16.565 -9.042 7.323 1.00 94.38 225 ASP A O 1
ATOM 1796 N N . GLY A 1 226 ? -17.260 -7.104 8.195 1.00 93.31 226 GLY A N 1
ATOM 1797 C CA . GLY A 1 226 ? -16.054 -6.807 8.956 1.00 93.31 226 GLY A CA 1
ATOM 1798 C C . GLY A 1 226 ? -15.641 -7.907 9.925 1.00 93.31 226 GLY A C 1
ATOM 1799 O O . GLY A 1 226 ? -14.442 -8.087 10.163 1.00 93.31 226 GLY A O 1
ATOM 1800 N N . TRP A 1 227 ? -16.585 -8.718 10.405 1.00 93.75 227 TRP A N 1
ATOM 1801 C CA . TRP A 1 227 ? -16.278 -9.886 11.233 1.00 93.75 227 TRP A CA 1
ATOM 1802 C C . TRP A 1 227 ? -15.462 -10.950 10.481 1.00 93.75 227 TRP A C 1
ATOM 1804 O O . TRP A 1 227 ? -14.670 -11.671 11.088 1.00 93.75 227 TRP A O 1
ATOM 1814 N N . LEU A 1 228 ? -15.580 -11.001 9.151 1.00 95.00 228 LEU A N 1
ATOM 1815 C CA . LEU A 1 228 ? -14.819 -11.895 8.275 1.00 95.00 228 LEU A CA 1
ATOM 1816 C C . LEU A 1 228 ? -13.484 -11.299 7.810 1.00 95.00 228 LEU A C 1
ATOM 1818 O O . LEU A 1 228 ? -12.685 -12.017 7.205 1.00 95.00 228 LEU A O 1
ATOM 1822 N N . LEU A 1 229 ? -13.208 -10.022 8.105 1.00 95.75 229 LEU A N 1
ATOM 1823 C CA . LEU A 1 229 ? -12.003 -9.323 7.647 1.00 95.75 229 LEU A CA 1
ATOM 1824 C C . LEU A 1 229 ? -10.705 -10.114 7.888 1.00 95.75 229 LEU A C 1
ATOM 1826 O O . LEU A 1 229 ? -9.945 -10.258 6.932 1.00 95.75 229 LEU A O 1
ATOM 1830 N N . PRO A 1 230 ? -10.426 -10.662 9.091 1.00 94.06 230 PRO A N 1
ATOM 1831 C CA . PRO A 1 230 ? -9.150 -11.333 9.338 1.00 94.06 230 PRO A CA 1
ATOM 1832 C C . PRO A 1 230 ? -8.967 -12.590 8.482 1.00 94.06 230 PRO A C 1
ATOM 1834 O O . PRO A 1 230 ? -7.861 -12.873 8.028 1.00 94.06 230 PRO A O 1
ATOM 1837 N N . LEU A 1 231 ? -10.055 -13.330 8.243 1.00 96.06 231 LEU A N 1
ATOM 1838 C CA . LEU A 1 231 ? -10.042 -14.533 7.416 1.00 96.06 231 LEU A CA 1
ATOM 1839 C C . LEU A 1 231 ? -9.827 -14.174 5.943 1.00 96.06 231 LEU A C 1
ATOM 1841 O O . LEU A 1 231 ? -8.955 -14.745 5.290 1.00 96.06 231 LEU A O 1
ATOM 1845 N N . VAL A 1 232 ? -10.594 -13.206 5.437 1.00 96.06 232 VAL A N 1
ATOM 1846 C CA . VAL A 1 232 ? -10.539 -12.795 4.029 1.00 96.06 232 VAL A CA 1
ATOM 1847 C C . VAL A 1 232 ? -9.198 -12.148 3.688 1.00 96.06 232 VAL A C 1
ATOM 1849 O O . VAL A 1 232 ? -8.637 -12.442 2.632 1.00 96.06 232 VAL A O 1
ATOM 1852 N N . ASP A 1 233 ? -8.628 -11.328 4.578 1.00 94.56 233 ASP A N 1
ATOM 1853 C CA . ASP A 1 233 ? -7.297 -10.753 4.351 1.00 94.56 233 ASP A CA 1
ATOM 1854 C C . ASP A 1 233 ? -6.192 -11.820 4.384 1.00 94.56 233 ASP A C 1
ATOM 1856 O O . ASP A 1 233 ? -5.307 -11.781 3.528 1.00 94.56 233 ASP A O 1
ATOM 1860 N N . ALA A 1 234 ? -6.260 -12.809 5.283 1.00 95.25 234 ALA A N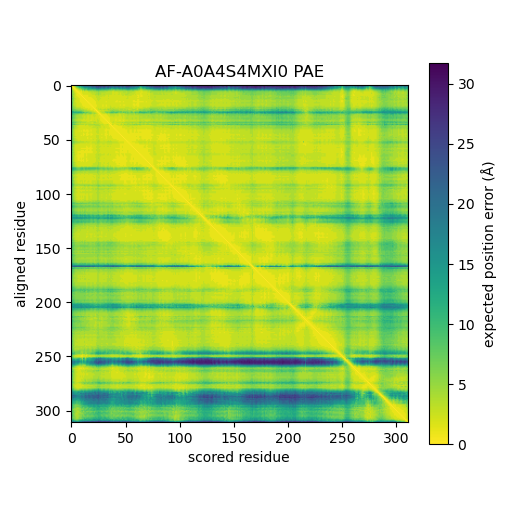 1
ATOM 1861 C CA . ALA A 1 234 ? -5.306 -13.920 5.290 1.00 95.25 234 ALA A CA 1
ATOM 1862 C C . ALA A 1 234 ? -5.388 -14.757 3.999 1.00 95.25 234 ALA A C 1
ATOM 1864 O O . ALA A 1 234 ? -4.362 -15.106 3.409 1.00 95.25 234 ALA A O 1
ATOM 1865 N N . GLU A 1 235 ? -6.603 -15.040 3.518 1.00 96.38 235 GLU A N 1
ATOM 1866 C CA . GLU A 1 235 ? -6.818 -15.760 2.262 1.00 96.38 235 GLU A CA 1
ATOM 1867 C C . GLU A 1 235 ? -6.313 -14.960 1.052 1.00 96.38 235 GLU A C 1
ATOM 1869 O O . GLU A 1 235 ? -5.638 -15.518 0.182 1.00 96.38 235 GLU A O 1
ATOM 1874 N N . ARG A 1 236 ? -6.582 -13.647 1.003 1.00 94.38 236 ARG A N 1
ATOM 1875 C CA . ARG A 1 236 ? -6.066 -12.742 -0.038 1.00 94.38 236 ARG A CA 1
ATOM 1876 C C . ARG A 1 236 ? -4.548 -12.850 -0.137 1.00 94.38 236 ARG A C 1
ATOM 1878 O O . ARG A 1 236 ? -4.012 -13.024 -1.228 1.00 94.38 236 ARG A O 1
ATOM 1885 N N . VAL A 1 237 ? -3.854 -12.763 0.992 1.00 95.12 237 VAL A N 1
ATOM 1886 C CA . VAL A 1 237 ? -2.387 -12.796 1.041 1.00 95.12 237 VAL A CA 1
ATOM 1887 C C . VAL A 1 237 ? -1.860 -14.155 0.608 1.00 95.12 237 VAL A C 1
ATOM 1889 O O . VAL A 1 237 ? -0.923 -14.220 -0.187 1.00 95.12 237 VAL A O 1
ATOM 1892 N N . ALA A 1 238 ? -2.477 -15.240 1.079 1.00 96.00 238 ALA A N 1
ATOM 1893 C CA . ALA A 1 238 ? -2.110 -16.591 0.674 1.00 96.00 238 ALA A CA 1
ATOM 1894 C C . ALA A 1 238 ? -2.243 -16.781 -0.846 1.00 96.00 238 ALA A C 1
ATOM 1896 O O . ALA A 1 238 ? -1.318 -17.290 -1.478 1.00 96.00 238 ALA A O 1
ATOM 1897 N N . LYS A 1 239 ? -3.341 -16.303 -1.448 1.00 95.19 239 LYS A N 1
ATOM 1898 C CA . LYS A 1 239 ? -3.552 -16.341 -2.905 1.00 95.19 239 LYS A CA 1
ATOM 1899 C C . LYS A 1 239 ? -2.494 -15.543 -3.663 1.00 95.19 239 LYS A C 1
ATOM 1901 O O . LYS A 1 239 ? -1.927 -16.052 -4.625 1.00 95.19 239 LYS A O 1
ATOM 1906 N N . LEU A 1 240 ? -2.188 -14.325 -3.214 1.00 93.38 240 LEU A N 1
ATOM 1907 C CA . LEU A 1 240 ? -1.163 -13.496 -3.850 1.00 93.38 240 LEU A CA 1
ATOM 1908 C C . LEU A 1 240 ? 0.221 -14.149 -3.760 1.00 93.38 240 LEU A C 1
ATOM 1910 O O . LEU A 1 240 ? 0.905 -14.260 -4.773 1.00 93.38 240 LEU A O 1
ATOM 1914 N N . ARG A 1 241 ? 0.612 -14.674 -2.593 1.00 93.50 241 ARG A N 1
ATOM 1915 C CA . ARG A 1 241 ? 1.878 -15.410 -2.438 1.00 93.50 241 ARG A CA 1
ATOM 1916 C C . ARG A 1 241 ? 1.928 -16.653 -3.325 1.00 93.50 241 ARG A C 1
ATOM 1918 O O . ARG A 1 241 ? 2.964 -16.912 -3.928 1.00 93.50 241 ARG A O 1
ATOM 1925 N N . GLN A 1 242 ? 0.820 -17.384 -3.444 1.00 93.12 242 GLN A N 1
ATOM 1926 C CA . GLN A 1 242 ? 0.734 -18.549 -4.323 1.00 93.12 242 GLN A CA 1
ATOM 1927 C C . GLN A 1 242 ? 0.933 -18.163 -5.795 1.00 93.12 242 GLN A C 1
ATOM 1929 O O . GLN A 1 242 ? 1.693 -18.835 -6.484 1.00 93.12 242 GLN A O 1
ATOM 1934 N N . SER A 1 243 ? 0.345 -17.052 -6.255 1.00 90.19 243 SER A N 1
ATOM 1935 C CA . SER A 1 243 ? 0.528 -16.585 -7.641 1.00 90.19 243 SER A CA 1
ATOM 1936 C C . SER A 1 243 ? 1.968 -16.188 -7.985 1.00 90.19 243 SER A C 1
ATOM 1938 O O . SER A 1 243 ? 2.358 -16.203 -9.151 1.00 90.19 243 SER A O 1
ATOM 1940 N N . LEU A 1 244 ? 2.809 -15.891 -6.984 1.00 87.81 244 LEU A N 1
ATOM 1941 C CA . LEU A 1 244 ? 4.234 -15.640 -7.223 1.00 87.81 244 LEU A CA 1
ATOM 1942 C C . LEU A 1 244 ? 4.995 -16.897 -7.665 1.00 87.81 244 LEU A C 1
ATOM 1944 O O . LEU A 1 244 ? 6.104 -16.764 -8.184 1.00 87.81 244 LEU A O 1
ATOM 1948 N N . LEU A 1 245 ? 4.433 -18.085 -7.417 1.00 87.50 245 LEU A N 1
ATOM 1949 C CA . LEU A 1 245 ? 5.007 -19.376 -7.795 1.00 87.50 245 LEU A CA 1
ATOM 1950 C C . LEU A 1 245 ? 4.604 -19.805 -9.210 1.00 87.50 245 LEU A C 1
ATOM 1952 O O . LEU A 1 245 ? 5.239 -20.700 -9.770 1.00 87.50 245 LEU A O 1
ATOM 1956 N N . ASP A 1 246 ? 3.568 -19.187 -9.780 1.00 85.50 246 ASP A N 1
ATOM 1957 C CA . ASP A 1 246 ? 3.116 -19.501 -11.130 1.00 85.50 246 ASP A CA 1
ATOM 1958 C C . ASP A 1 246 ? 4.198 -19.112 -12.154 1.00 85.50 246 ASP A C 1
ATOM 1960 O O . ASP A 1 246 ? 4.874 -18.095 -11.967 1.00 85.50 246 ASP A O 1
ATOM 1964 N N . PRO A 1 247 ? 4.398 -19.890 -13.238 1.00 81.38 247 PRO A N 1
ATOM 1965 C CA . PRO A 1 247 ? 5.403 -19.584 -14.249 1.00 81.38 247 PRO A CA 1
ATOM 1966 C C . PRO A 1 247 ? 5.170 -18.201 -14.854 1.00 81.38 247 PRO A C 1
ATOM 1968 O O . PRO A 1 247 ? 4.202 -17.972 -15.579 1.00 81.38 247 PRO A O 1
ATOM 1971 N N . GLN A 1 248 ? 6.078 -17.275 -14.566 1.00 81.50 248 GLN A N 1
ATOM 1972 C CA . GLN A 1 248 ? 5.951 -15.906 -15.032 1.00 81.50 248 GLN A CA 1
ATOM 1973 C C . GLN A 1 248 ? 6.614 -15.727 -16.389 1.00 81.50 248 GLN A C 1
ATOM 1975 O O . GLN A 1 248 ? 7.790 -16.037 -16.571 1.00 81.50 248 GLN A O 1
ATOM 1980 N N . A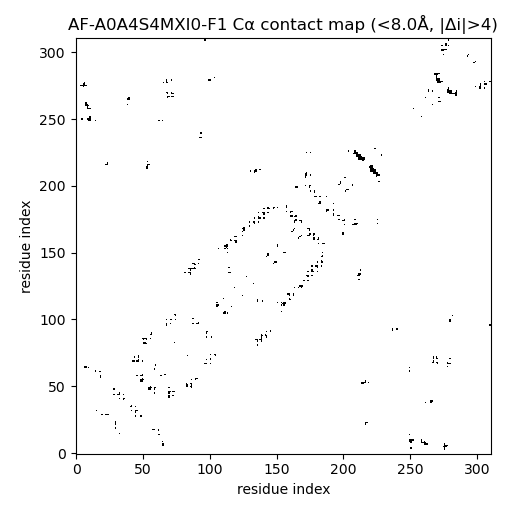SN A 1 249 ? 5.862 -15.177 -17.340 1.00 87.44 249 ASN A N 1
ATOM 1981 C CA . ASN A 1 249 ? 6.317 -15.015 -18.714 1.00 87.44 249 ASN A CA 1
ATOM 1982 C C . ASN A 1 249 ? 6.565 -13.541 -19.083 1.00 87.44 249 ASN A C 1
ATOM 1984 O O . ASN A 1 249 ? 6.049 -13.032 -20.087 1.00 87.44 249 ASN A O 1
ATOM 1988 N N . TYR A 1 250 ? 7.334 -12.850 -18.233 1.00 90.06 250 TYR A N 1
ATOM 1989 C CA . TYR A 1 250 ? 7.660 -11.424 -18.371 1.00 90.06 250 TYR A CA 1
ATOM 1990 C C . TYR A 1 250 ? 8.566 -11.116 -19.567 1.00 90.06 250 TYR A C 1
ATOM 1992 O O . TYR A 1 250 ? 8.486 -10.027 -20.137 1.00 90.06 250 TYR A O 1
ATOM 2000 N N . TYR A 1 251 ? 9.423 -12.072 -19.934 1.00 89.06 251 TYR A N 1
ATOM 2001 C CA . TYR A 1 251 ? 10.556 -11.859 -20.836 1.00 89.06 251 TYR A CA 1
ATOM 2002 C C . TYR A 1 251 ? 10.415 -12.545 -22.201 1.00 89.06 251 TYR A C 1
ATOM 2004 O O . TYR A 1 251 ? 11.262 -12.327 -23.063 1.00 89.06 251 TYR A O 1
ATOM 2012 N N . SER A 1 252 ? 9.380 -13.362 -22.445 1.00 84.19 252 SER A N 1
ATOM 2013 C CA . SER A 1 252 ? 9.203 -13.962 -23.777 1.00 84.19 252 SER A CA 1
ATOM 2014 C C . SER A 1 252 ? 8.937 -12.899 -24.834 1.00 84.19 252 SER A C 1
ATOM 2016 O O . SER A 1 252 ? 8.118 -11.998 -24.613 1.00 84.19 252 SER A O 1
ATOM 2018 N N . SER A 1 253 ? 9.503 -13.099 -26.017 1.00 72.56 253 SER A N 1
ATOM 2019 C CA . SER A 1 253 ? 9.078 -12.425 -27.238 1.00 72.56 253 SER A CA 1
ATOM 2020 C C . SER A 1 253 ? 8.362 -13.434 -28.136 1.00 72.56 253 SER A C 1
ATOM 2022 O O . SER A 1 253 ? 8.922 -14.487 -28.422 1.00 72.56 253 SER A O 1
ATOM 2024 N N . GLU A 1 254 ? 7.118 -13.150 -28.528 1.00 63.38 254 GLU A N 1
ATOM 2025 C CA . GLU A 1 254 ? 6.410 -13.936 -29.558 1.00 63.38 254 GLU A CA 1
ATOM 2026 C C . GLU A 1 254 ? 6.856 -13.526 -30.970 1.00 63.38 254 GLU A C 1
ATOM 2028 O O . GLU A 1 254 ? 6.880 -14.352 -31.878 1.00 63.38 254 GLU A O 1
ATOM 2033 N N . ASP A 1 255 ? 7.292 -12.271 -31.118 1.00 57.81 255 ASP A N 1
ATOM 2034 C CA . ASP A 1 255 ? 7.888 -11.722 -32.331 1.00 57.81 255 ASP A CA 1
ATOM 2035 C C . ASP A 1 255 ? 9.415 -11.665 -32.174 1.00 57.81 255 ASP A C 1
ATOM 2037 O O . ASP A 1 255 ? 9.921 -11.203 -31.153 1.00 57.81 255 ASP A O 1
ATOM 2041 N N . ASP A 1 256 ? 10.169 -12.043 -33.203 1.00 50.38 256 ASP A N 1
ATOM 2042 C CA . ASP A 1 256 ? 11.647 -12.010 -33.272 1.00 50.38 256 ASP A CA 1
ATOM 2043 C C . ASP A 1 256 ? 12.243 -10.573 -33.208 1.00 50.38 256 ASP A C 1
ATOM 2045 O O . ASP A 1 256 ? 13.412 -10.329 -33.506 1.00 50.38 256 ASP A O 1
ATOM 2049 N N . SER A 1 257 ? 11.427 -9.574 -32.845 1.00 56.91 257 SER A N 1
ATOM 2050 C CA . SER A 1 257 ? 11.862 -8.210 -32.567 1.00 56.91 257 SER A CA 1
ATOM 2051 C C . SER A 1 257 ? 12.619 -8.167 -31.243 1.00 56.91 257 SER A C 1
ATOM 2053 O O . SER A 1 257 ? 12.072 -8.521 -30.198 1.00 56.91 257 SER A O 1
ATOM 2055 N N . SER A 1 258 ? 13.862 -7.687 -31.276 1.00 61.59 258 SER A N 1
ATOM 2056 C CA . SER A 1 258 ? 14.676 -7.459 -30.083 1.00 61.59 258 SER A CA 1
ATOM 2057 C C . SER A 1 258 ? 13.901 -6.641 -29.047 1.00 61.59 258 SER A C 1
ATOM 2059 O O . SER A 1 258 ? 13.535 -5.496 -29.324 1.00 61.59 258 SER A O 1
ATOM 2061 N N . ILE A 1 259 ? 13.667 -7.211 -27.861 1.00 76.69 259 ILE A N 1
ATOM 2062 C CA . ILE A 1 259 ? 13.133 -6.470 -26.716 1.00 76.69 259 ILE A CA 1
ATOM 2063 C C . ILE A 1 259 ? 14.142 -5.371 -26.387 1.00 76.69 259 ILE A C 1
ATOM 2065 O O . ILE A 1 259 ? 15.263 -5.655 -25.959 1.00 76.69 259 ILE A O 1
ATOM 2069 N N . G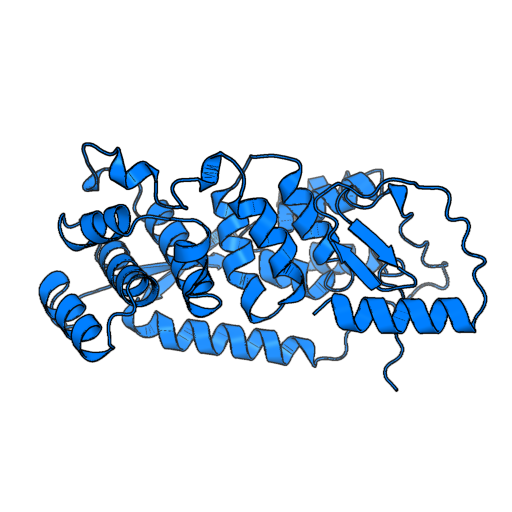LU A 1 260 ? 13.764 -4.120 -26.634 1.00 83.69 260 GLU A N 1
ATOM 2070 C CA . GLU A 1 260 ? 14.612 -2.986 -26.302 1.00 83.69 260 GLU A CA 1
ATOM 2071 C C . GLU A 1 260 ? 14.567 -2.761 -24.783 1.00 83.69 260 GLU A C 1
ATOM 2073 O O . GLU A 1 260 ? 13.473 -2.589 -24.233 1.00 83.69 260 GLU A O 1
ATOM 2078 N N . PRO A 1 261 ? 15.716 -2.801 -24.084 1.00 89.12 261 PRO A N 1
ATOM 2079 C CA . PRO A 1 261 ? 15.740 -2.639 -22.640 1.00 89.12 261 PRO A CA 1
ATOM 2080 C C . PRO A 1 261 ? 15.356 -1.212 -22.235 1.00 89.12 261 PRO A C 1
ATOM 2082 O O . PRO A 1 261 ? 15.658 -0.248 -22.941 1.00 89.12 261 PRO A O 1
ATOM 2085 N N . ILE A 1 262 ? 14.745 -1.079 -21.059 1.00 92.19 262 ILE A N 1
ATOM 2086 C CA . ILE A 1 262 ? 14.516 0.214 -20.408 1.00 92.19 262 ILE A CA 1
ATOM 2087 C C . ILE A 1 262 ? 15.875 0.878 -20.183 1.00 92.19 262 ILE A C 1
ATOM 2089 O O . ILE A 1 262 ? 16.785 0.276 -19.608 1.00 92.19 262 ILE A O 1
ATOM 2093 N N . HIS A 1 263 ? 16.025 2.120 -20.635 1.00 91.00 263 HIS A N 1
ATOM 2094 C CA . HIS A 1 263 ? 17.258 2.862 -20.408 1.00 91.00 263 HIS A CA 1
ATOM 2095 C C . HIS A 1 263 ? 17.289 3.362 -18.952 1.00 91.00 263 HIS A C 1
ATOM 2097 O O . HIS A 1 263 ? 16.266 3.848 -18.474 1.00 91.00 263 HIS A O 1
ATOM 2103 N N . PRO A 1 264 ? 18.427 3.322 -18.230 1.00 87.81 264 PRO A N 1
ATOM 2104 C CA . PRO A 1 264 ? 18.488 3.7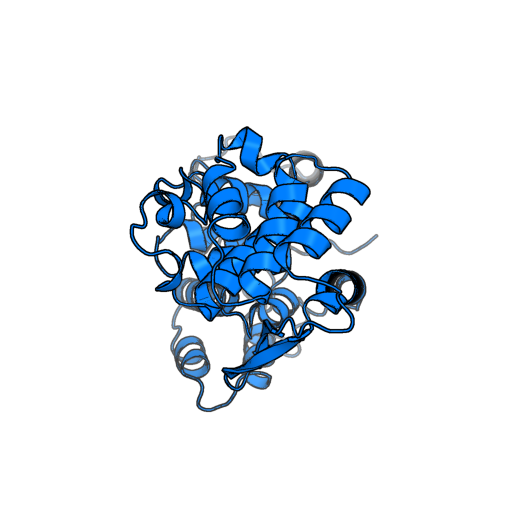60 -16.830 1.00 87.81 264 PRO A CA 1
ATOM 2105 C C . PRO A 1 264 ? 17.943 5.176 -16.580 1.00 87.81 264 PRO A C 1
ATOM 2107 O O . PRO A 1 264 ? 17.279 5.406 -15.578 1.00 87.81 264 PRO A O 1
ATOM 2110 N N . ALA A 1 265 ? 18.141 6.102 -17.524 1.00 89.44 265 ALA A N 1
ATOM 2111 C CA . ALA A 1 265 ? 17.596 7.466 -17.455 1.00 89.44 265 ALA A CA 1
ATOM 2112 C C . ALA A 1 265 ? 16.053 7.555 -17.542 1.00 89.44 265 ALA A C 1
ATOM 2114 O O . ALA A 1 265 ? 15.486 8.618 -17.303 1.00 89.44 265 ALA A O 1
ATOM 2115 N N . GLU A 1 266 ? 15.366 6.473 -17.918 1.00 93.00 266 GLU A N 1
ATOM 2116 C CA . GLU A 1 266 ? 13.898 6.395 -17.956 1.00 93.00 266 GLU A CA 1
ATOM 2117 C C . GLU A 1 266 ? 13.302 5.957 -16.609 1.00 93.00 266 GLU A C 1
ATOM 2119 O O . GLU A 1 266 ? 12.087 6.077 -16.414 1.00 93.00 266 GLU A O 1
ATOM 2124 N N . LEU A 1 267 ? 14.131 5.451 -15.688 1.00 93.81 267 LEU A N 1
ATOM 2125 C CA . LEU A 1 267 ? 13.724 5.047 -14.345 1.00 93.81 267 LEU A CA 1
ATOM 2126 C C . LEU A 1 267 ? 13.412 6.261 -13.463 1.00 93.81 267 LEU A C 1
ATOM 2128 O O . LEU A 1 267 ? 13.811 7.397 -13.723 1.00 93.81 267 LEU A O 1
ATOM 2132 N N . SER A 1 268 ? 12.683 6.002 -12.386 1.00 94.12 268 SER A N 1
ATOM 2133 C CA . SER A 1 268 ? 12.508 6.922 -11.275 1.00 94.12 268 SER A CA 1
ATOM 2134 C C . SER A 1 268 ? 13.873 7.381 -10.761 1.00 94.12 268 SER A C 1
ATOM 2136 O O . SER A 1 268 ? 14.774 6.553 -10.596 1.00 94.12 268 SER A O 1
ATOM 2138 N N . PRO A 1 269 ? 14.027 8.665 -10.394 1.00 93.50 269 PRO A N 1
ATOM 2139 C CA . PRO A 1 269 ? 15.279 9.154 -9.835 1.00 93.50 269 PRO A CA 1
ATOM 2140 C C . PRO A 1 269 ? 15.612 8.500 -8.494 1.00 93.50 269 PRO A C 1
ATOM 2142 O O . PRO A 1 269 ? 16.704 8.707 -8.001 1.00 93.50 269 PRO A O 1
ATOM 2145 N N . TYR A 1 270 ? 14.716 7.726 -7.879 1.00 94.25 270 TYR A N 1
ATOM 2146 C CA . TYR A 1 270 ? 14.995 6.981 -6.651 1.00 94.25 270 TYR A CA 1
ATOM 2147 C C . TYR A 1 270 ? 15.436 5.536 -6.899 1.00 94.25 270 TYR A C 1
ATOM 2149 O O . TYR A 1 270 ? 15.532 4.773 -5.942 1.00 94.25 270 TYR A O 1
ATOM 2157 N N . ILE A 1 271 ? 15.671 5.134 -8.149 1.00 93.94 271 ILE A N 1
ATOM 2158 C CA . ILE A 1 271 ? 16.028 3.759 -8.500 1.00 93.94 271 ILE A CA 1
ATOM 2159 C C . ILE A 1 271 ? 17.386 3.715 -9.170 1.00 93.94 271 ILE A C 1
ATOM 2161 O O . ILE A 1 271 ? 17.712 4.529 -10.030 1.00 93.94 271 ILE A O 1
ATOM 2165 N N . VAL A 1 272 ? 18.164 2.708 -8.794 1.00 90.44 272 VAL A N 1
ATOM 2166 C CA . VAL A 1 272 ? 19.399 2.336 -9.474 1.00 90.44 272 VAL A CA 1
ATOM 2167 C C . VAL A 1 272 ? 19.333 0.867 -9.874 1.00 90.44 272 VAL A C 1
ATOM 2169 O O . VAL A 1 272 ? 18.852 0.035 -9.106 1.00 90.44 272 VAL A O 1
ATOM 2172 N N . ASN A 1 273 ? 19.810 0.544 -11.077 1.00 89.69 273 ASN A N 1
ATOM 2173 C CA . ASN A 1 273 ? 20.023 -0.838 -11.498 1.00 89.69 273 ASN A CA 1
ATOM 2174 C C . ASN A 1 273 ? 21.484 -1.225 -11.243 1.00 89.69 273 ASN A C 1
ATOM 2176 O O . ASN A 1 273 ? 22.388 -0.712 -11.904 1.00 89.69 273 ASN A O 1
ATOM 2180 N N . ILE A 1 274 ? 21.709 -2.146 -10.308 1.00 86.62 274 ILE A N 1
ATOM 2181 C CA . ILE A 1 274 ? 23.024 -2.729 -10.044 1.00 86.62 274 ILE A CA 1
ATOM 2182 C C . ILE A 1 274 ? 23.053 -4.122 -10.666 1.00 86.62 274 ILE A C 1
ATOM 2184 O O . ILE A 1 274 ? 22.629 -5.100 -10.057 1.00 86.62 274 ILE A O 1
ATOM 2188 N N . HIS A 1 275 ? 23.549 -4.200 -11.903 1.00 80.44 275 HIS A N 1
ATOM 2189 C CA . HIS A 1 275 ? 23.771 -5.455 -12.633 1.00 80.44 275 HIS A CA 1
ATOM 2190 C C . HIS A 1 275 ? 22.567 -6.416 -12.675 1.00 80.44 275 HIS A C 1
ATOM 2192 O O . HIS A 1 275 ? 22.745 -7.629 -12.626 1.00 80.44 275 HIS A O 1
ATOM 2198 N N . GLY A 1 276 ? 21.350 -5.888 -12.804 1.00 83.19 276 GLY A N 1
ATOM 2199 C CA . GLY A 1 276 ? 20.120 -6.679 -12.881 1.00 83.19 276 GLY A CA 1
ATOM 2200 C C . GLY A 1 276 ? 19.300 -6.692 -11.589 1.00 83.19 276 GLY A C 1
ATOM 2201 O O . GLY A 1 276 ? 18.288 -7.381 -11.524 1.00 83.19 276 GLY A O 1
ATOM 2202 N N . ILE A 1 277 ? 19.700 -5.928 -10.570 1.00 87.50 277 ILE A N 1
ATOM 2203 C CA . ILE A 1 277 ? 18.950 -5.769 -9.322 1.00 87.50 277 ILE A CA 1
ATOM 2204 C C . ILE A 1 277 ? 18.567 -4.300 -9.171 1.00 87.50 277 ILE A C 1
ATOM 2206 O O . ILE A 1 277 ? 19.433 -3.425 -9.094 1.00 87.50 277 ILE A O 1
ATOM 2210 N N . LEU A 1 278 ? 17.261 -4.026 -9.129 1.00 91.62 278 LEU A N 1
ATOM 2211 C CA . LEU A 1 278 ? 16.754 -2.690 -8.826 1.00 91.62 278 LEU A CA 1
ATOM 2212 C C . LEU A 1 278 ? 16.858 -2.432 -7.325 1.00 91.62 278 LEU A C 1
ATOM 2214 O O . LEU A 1 278 ? 16.402 -3.239 -6.518 1.00 91.62 278 LEU A O 1
ATOM 2218 N N . MET A 1 279 ? 17.423 -1.287 -6.959 1.00 91.31 279 MET A N 1
ATOM 2219 C CA . MET A 1 279 ? 17.539 -0.851 -5.571 1.00 91.31 279 MET A CA 1
ATOM 2220 C C . MET A 1 279 ? 16.989 0.559 -5.396 1.00 91.31 279 MET A C 1
ATOM 2222 O O . MET A 1 279 ? 17.142 1.415 -6.270 1.00 91.31 279 MET A O 1
ATOM 2226 N N . PHE A 1 280 ? 16.377 0.802 -4.237 1.00 93.06 280 PHE A N 1
ATOM 2227 C CA . PHE A 1 280 ? 15.881 2.116 -3.847 1.00 93.06 280 PHE A CA 1
ATOM 2228 C C . PHE A 1 280 ? 17.004 2.993 -3.276 1.00 93.06 280 PHE A C 1
ATOM 2230 O O . PHE A 1 280 ? 17.790 2.552 -2.438 1.00 93.06 280 PHE A O 1
ATOM 2237 N N . CYS A 1 281 ? 17.051 4.256 -3.693 1.00 89.81 281 CYS A N 1
ATOM 2238 C CA . CYS A 1 281 ? 18.014 5.259 -3.257 1.00 89.81 281 CYS A CA 1
ATOM 2239 C C . CYS A 1 281 ? 17.290 6.538 -2.806 1.00 89.81 281 CYS A C 1
ATOM 2241 O O . CYS A 1 281 ? 16.905 7.368 -3.627 1.00 89.81 281 CYS A O 1
ATOM 2243 N N . GLU A 1 282 ? 17.138 6.729 -1.490 1.00 83.00 282 GLU A N 1
ATOM 2244 C CA . GLU A 1 282 ? 16.388 7.855 -0.894 1.00 83.00 282 GLU A CA 1
ATOM 2245 C C . GLU A 1 282 ? 16.974 9.234 -1.261 1.00 83.00 282 GLU A C 1
ATOM 2247 O O . GLU A 1 282 ? 16.240 10.201 -1.439 1.00 83.00 282 GLU A O 1
ATOM 2252 N N . SER A 1 283 ? 18.298 9.330 -1.435 1.00 80.44 283 SER A N 1
ATOM 2253 C CA . SER A 1 283 ? 18.987 10.583 -1.805 1.00 80.44 283 SER A CA 1
ATOM 2254 C C . SER A 1 283 ? 18.863 10.954 -3.290 1.00 80.44 283 SER A C 1
ATOM 2256 O O . SER A 1 283 ? 19.408 11.978 -3.712 1.00 80.44 283 SER A O 1
ATOM 2258 N N . GLY A 1 284 ? 18.169 10.122 -4.069 1.00 71.62 284 GLY A N 1
ATOM 2259 C CA . GLY A 1 284 ? 18.167 10.159 -5.521 1.00 71.62 284 GLY A CA 1
ATOM 2260 C C . GLY A 1 284 ? 19.428 9.516 -6.105 1.00 71.62 284 GLY A C 1
ATOM 2261 O O . GLY A 1 284 ? 20.549 9.767 -5.654 1.00 71.62 284 GLY A O 1
ATOM 2262 N N . ALA A 1 285 ? 19.244 8.690 -7.129 1.00 65.06 285 ALA A N 1
ATOM 2263 C CA . ALA A 1 285 ? 20.289 8.191 -7.993 1.00 65.06 285 ALA A CA 1
ATOM 2264 C C . ALA A 1 285 ? 21.004 9.386 -8.633 1.00 65.06 285 ALA A C 1
ATOM 2266 O O . ALA A 1 285 ? 20.418 10.191 -9.357 1.00 65.06 285 ALA A O 1
ATOM 2267 N N . ARG A 1 286 ? 22.291 9.518 -8.320 1.00 65.06 286 ARG A N 1
ATOM 2268 C CA . ARG A 1 286 ? 23.191 10.440 -9.005 1.00 65.06 286 ARG A CA 1
ATOM 2269 C C . ARG A 1 286 ? 23.991 9.625 -10.002 1.00 65.06 286 ARG A C 1
ATOM 2271 O O . ARG A 1 286 ? 24.568 8.608 -9.620 1.00 65.06 286 ARG A O 1
ATOM 2278 N N . GLU A 1 287 ? 24.060 10.090 -11.243 1.00 60.12 287 GLU A N 1
ATOM 2279 C CA . GLU A 1 287 ? 25.079 9.620 -12.177 1.00 60.12 287 GLU A CA 1
ATOM 2280 C C . GLU A 1 287 ? 26.434 10.096 -11.648 1.00 60.12 287 GLU A C 1
ATOM 2282 O O . GLU A 1 287 ? 26.839 11.244 -11.819 1.00 60.12 287 GLU A O 1
ATOM 2287 N N . LEU A 1 288 ? 27.089 9.231 -10.880 1.00 62.22 288 LEU A N 1
ATOM 2288 C CA . LEU A 1 288 ? 28.486 9.387 -10.523 1.00 62.22 288 LEU A CA 1
ATOM 2289 C C . LEU A 1 288 ? 29.278 8.505 -11.477 1.00 62.22 288 LEU A C 1
ATOM 2291 O O . LEU A 1 288 ? 29.006 7.306 -11.570 1.00 62.22 288 LEU A O 1
ATOM 2295 N N . ASP A 1 289 ? 30.261 9.095 -12.154 1.00 62.62 289 ASP A N 1
ATOM 2296 C CA . ASP A 1 289 ? 31.227 8.340 -12.942 1.00 62.62 289 ASP A CA 1
ATOM 2297 C C . ASP A 1 289 ? 31.936 7.350 -12.015 1.00 62.62 289 ASP A C 1
ATOM 2299 O O . ASP A 1 289 ? 32.753 7.713 -11.162 1.00 62.62 289 ASP A O 1
ATOM 2303 N N . SER A 1 290 ? 31.569 6.078 -12.143 1.00 67.62 290 SER A N 1
ATOM 2304 C CA . SER A 1 290 ? 32.176 5.018 -11.358 1.00 67.62 290 SER A CA 1
ATOM 2305 C C . SER A 1 290 ? 33.597 4.790 -11.856 1.00 67.62 290 SER A C 1
ATOM 2307 O O . SER A 1 290 ? 33.825 4.481 -13.024 1.00 67.62 290 SER A O 1
ATOM 2309 N N . THR A 1 291 ? 34.569 4.894 -10.953 1.00 76.62 291 THR A N 1
ATOM 2310 C CA . THR A 1 291 ? 35.960 4.504 -11.223 1.00 76.62 291 THR A CA 1
ATOM 2311 C C . THR A 1 291 ? 36.152 2.984 -11.202 1.00 76.62 291 THR A C 1
ATOM 2313 O O . THR A 1 291 ? 37.257 2.496 -11.448 1.00 76.62 291 THR A O 1
ATOM 2316 N N . LEU A 1 292 ? 35.093 2.222 -10.902 1.00 76.25 292 LEU A N 1
ATOM 2317 C CA . LEU A 1 292 ? 35.125 0.769 -10.851 1.00 76.25 292 LEU A CA 1
ATOM 2318 C C . LEU A 1 292 ? 35.200 0.181 -12.263 1.00 76.25 292 LEU A C 1
ATOM 2320 O O . LEU A 1 292 ? 34.323 0.392 -13.098 1.00 76.25 292 LEU A O 1
ATOM 2324 N N . ILE A 1 293 ? 36.217 -0.640 -12.502 1.00 77.25 293 ILE A N 1
ATOM 2325 C CA . ILE A 1 293 ? 36.324 -1.427 -13.729 1.00 77.25 293 ILE A CA 1
ATOM 2326 C C . ILE A 1 293 ? 35.432 -2.662 -13.583 1.00 77.25 293 ILE A C 1
ATOM 2328 O O . ILE A 1 293 ? 35.662 -3.495 -12.705 1.00 77.25 293 ILE A O 1
ATOM 2332 N N . ALA A 1 294 ? 34.431 -2.793 -14.453 1.00 78.19 294 ALA A N 1
ATOM 2333 C CA . ALA A 1 294 ? 33.508 -3.925 -14.470 1.00 78.19 294 ALA A CA 1
ATOM 2334 C C . ALA A 1 294 ? 34.202 -5.206 -14.971 1.00 78.19 294 ALA A C 1
ATOM 2336 O O . ALA A 1 294 ? 34.111 -5.576 -16.141 1.00 78.19 294 ALA A O 1
ATOM 2337 N N . THR A 1 295 ? 34.928 -5.886 -14.084 1.00 86.94 295 THR A N 1
ATOM 2338 C CA . THR A 1 295 ? 35.411 -7.251 -14.324 1.00 86.94 295 THR A CA 1
ATOM 2339 C C . THR A 1 295 ? 34.313 -8.262 -13.973 1.00 86.94 295 THR A C 1
ATOM 2341 O O . THR A 1 295 ? 33.500 -7.979 -13.093 1.00 86.94 295 THR A O 1
ATOM 2344 N N . PRO A 1 296 ? 34.273 -9.457 -14.594 1.00 85.12 296 PRO A N 1
ATOM 2345 C CA . PRO A 1 296 ? 33.242 -10.457 -14.296 1.00 85.12 296 PRO A CA 1
ATOM 2346 C C . PRO A 1 296 ? 33.124 -10.792 -12.802 1.00 85.12 296 PRO A C 1
ATOM 2348 O O . PRO A 1 296 ? 32.020 -10.871 -12.274 1.00 85.12 296 PRO A O 1
ATOM 2351 N N . SER A 1 297 ? 34.256 -10.894 -12.100 1.00 87.19 297 SER A N 1
ATOM 2352 C CA . SER A 1 297 ? 34.281 -11.139 -10.656 1.00 87.19 297 SER A CA 1
ATOM 2353 C C . SER A 1 297 ? 33.781 -9.949 -9.832 1.00 87.19 297 SER A C 1
ATOM 2355 O O . SER A 1 297 ? 33.118 -10.153 -8.818 1.00 87.19 297 SER A O 1
ATOM 2357 N N . ALA A 1 298 ? 34.059 -8.708 -10.250 1.00 85.38 298 ALA A N 1
ATOM 2358 C CA . ALA A 1 298 ? 33.522 -7.520 -9.588 1.00 85.38 298 ALA A CA 1
ATOM 2359 C C . ALA A 1 298 ? 32.002 -7.410 -9.777 1.00 85.38 298 ALA A C 1
ATOM 2361 O O . ALA A 1 298 ? 31.293 -7.087 -8.828 1.00 85.38 298 ALA A O 1
ATOM 2362 N N . VAL A 1 299 ? 31.502 -7.731 -10.974 1.00 85.12 299 VAL A N 1
ATOM 2363 C CA . VAL A 1 299 ? 30.065 -7.773 -11.283 1.00 85.12 299 VAL A CA 1
ATOM 2364 C C . VAL A 1 299 ? 29.357 -8.827 -10.433 1.00 85.12 299 VAL A C 1
ATOM 2366 O O . VAL A 1 299 ? 28.346 -8.521 -9.810 1.00 85.12 299 VAL A O 1
ATOM 2369 N N . GLU A 1 300 ? 29.904 -10.041 -10.345 1.00 85.56 300 GLU A N 1
ATOM 2370 C CA . GLU A 1 300 ? 29.343 -11.123 -9.524 1.00 85.56 300 GLU A CA 1
ATOM 2371 C C . GLU A 1 300 ? 29.336 -10.770 -8.027 1.00 85.56 300 GLU A C 1
ATOM 2373 O O . GLU A 1 300 ? 28.342 -10.996 -7.330 1.00 85.56 300 GLU A O 1
ATOM 2378 N N . ALA A 1 301 ? 30.409 -10.146 -7.531 1.00 85.69 301 ALA A N 1
ATOM 2379 C CA . ALA A 1 301 ? 30.487 -9.677 -6.151 1.00 85.69 301 ALA A CA 1
ATOM 2380 C C . ALA A 1 301 ? 29.462 -8.568 -5.859 1.00 85.69 301 ALA A C 1
ATOM 2382 O O . ALA A 1 301 ? 28.755 -8.639 -4.854 1.00 85.69 301 ALA A O 1
ATOM 2383 N N . LEU A 1 302 ? 29.338 -7.568 -6.740 1.00 85.38 302 LEU A N 1
ATOM 2384 C CA . LEU A 1 302 ? 28.335 -6.507 -6.608 1.00 85.38 302 LEU A CA 1
ATOM 2385 C C . LEU A 1 302 ? 26.914 -7.051 -6.676 1.00 85.38 302 LEU A C 1
ATOM 2387 O O . LEU A 1 302 ? 26.072 -6.637 -5.889 1.00 85.38 302 LEU A O 1
ATOM 2391 N N . HIS A 1 303 ? 26.656 -7.993 -7.576 1.00 83.88 303 HIS A N 1
ATOM 2392 C CA . HIS A 1 303 ? 25.363 -8.652 -7.687 1.00 83.88 303 HIS A CA 1
ATOM 2393 C C . HIS A 1 303 ? 25.019 -9.420 -6.401 1.00 83.88 303 HIS A C 1
ATOM 2395 O O . HIS A 1 303 ? 23.907 -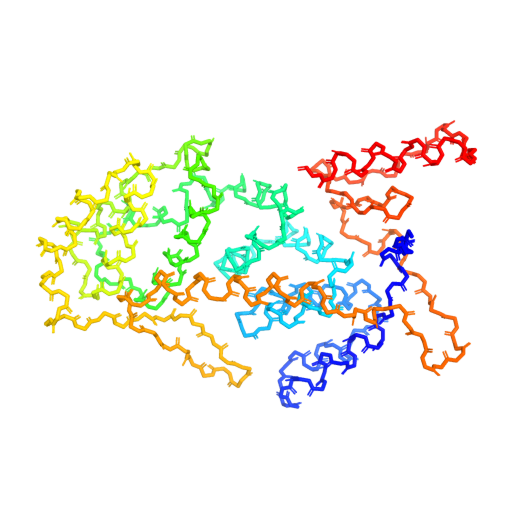9.319 -5.886 1.00 83.88 303 HIS A O 1
ATOM 2401 N N . THR A 1 304 ? 25.991 -10.135 -5.829 1.00 85.44 304 THR A N 1
ATOM 2402 C CA . THR A 1 304 ? 25.833 -10.834 -4.544 1.00 85.44 304 THR A CA 1
ATOM 2403 C C . THR A 1 304 ? 25.517 -9.848 -3.417 1.00 85.44 304 THR A C 1
ATOM 2405 O O . THR A 1 304 ? 24.559 -10.047 -2.672 1.00 85.44 304 THR A O 1
ATOM 2408 N N . LEU A 1 305 ? 26.261 -8.741 -3.327 1.00 86.62 305 LEU A N 1
ATOM 2409 C CA . LEU A 1 305 ? 26.009 -7.682 -2.346 1.00 86.62 305 LEU A CA 1
ATOM 2410 C C . LEU A 1 305 ? 24.626 -7.049 -2.522 1.00 86.62 305 LEU A C 1
ATOM 2412 O O . LEU A 1 305 ? 23.894 -6.916 -1.546 1.00 86.62 305 LEU A O 1
ATOM 2416 N N . ALA A 1 306 ? 24.254 -6.694 -3.750 1.00 85.12 306 ALA A N 1
ATOM 2417 C CA . ALA A 1 306 ? 22.957 -6.106 -4.059 1.00 85.12 306 ALA A CA 1
ATOM 2418 C C . ALA A 1 306 ? 21.813 -7.062 -3.696 1.00 85.12 306 ALA A C 1
ATOM 2420 O O . ALA A 1 306 ? 20.847 -6.635 -3.074 1.00 85.12 306 ALA A O 1
ATOM 2421 N N . THR A 1 307 ? 21.962 -8.363 -3.969 1.00 82.81 307 THR A N 1
ATOM 2422 C CA . THR A 1 307 ? 20.971 -9.380 -3.577 1.00 82.81 307 THR A CA 1
ATOM 2423 C C . THR A 1 307 ? 20.785 -9.402 -2.059 1.00 82.81 307 THR A C 1
ATOM 2425 O O . THR A 1 307 ? 19.656 -9.387 -1.576 1.00 82.81 307 THR A O 1
ATOM 2428 N N . HIS A 1 308 ? 21.883 -9.382 -1.296 1.00 82.56 308 HIS A N 1
ATOM 2429 C CA . HIS A 1 308 ? 21.833 -9.410 0.168 1.00 82.56 308 HIS A CA 1
ATOM 2430 C C . HIS A 1 308 ? 21.343 -8.108 0.811 1.00 82.56 308 HIS A C 1
ATOM 2432 O O . HIS A 1 308 ? 20.826 -8.165 1.918 1.00 82.56 308 HIS A O 1
ATOM 2438 N N . LEU A 1 309 ? 21.524 -6.959 0.154 1.00 81.69 309 LEU A N 1
ATOM 2439 C CA . LEU A 1 309 ? 21.092 -5.647 0.653 1.00 81.69 309 LEU A CA 1
ATOM 2440 C C . LEU A 1 309 ? 19.686 -5.246 0.185 1.00 81.69 309 LEU A C 1
ATOM 2442 O O . LEU A 1 309 ? 19.121 -4.292 0.711 1.00 81.69 309 LEU A O 1
ATOM 2446 N N . SER A 1 310 ? 19.145 -5.920 -0.834 1.00 68.44 310 SER A N 1
ATOM 2447 C CA . SER A 1 310 ? 17.796 -5.674 -1.367 1.00 68.44 310 SER A CA 1
ATOM 2448 C C . SER A 1 310 ? 16.660 -6.256 -0.510 1.00 68.44 310 SER A C 1
ATOM 2450 O O . SER A 1 310 ? 15.492 -5.988 -0.794 1.00 68.44 310 SER A O 1
ATOM 2452 N N . LEU A 1 311 ? 17.002 -7.033 0.524 1.00 53.66 311 LEU A N 1
ATOM 2453 C CA . LEU A 1 311 ? 16.111 -7.716 1.470 1.00 53.66 311 LEU A CA 1
ATOM 2454 C C . LEU A 1 311 ? 16.403 -7.259 2.904 1.00 53.66 311 LEU A C 1
ATOM 2456 O O . LEU A 1 311 ? 15.457 -7.310 3.720 1.00 53.66 311 LEU A O 1
#

Mean predicted aligned error: 5.73 Å

Secondary structure (DSSP, 8-state):
------GGG--HHHHHHHHHHHS-TT-HHHHHHHH--SHHHHHHHHHHHHTSTTTHHHHHHHHGGGHHHHHHGGGS--SSHHHHHHHHHHHTTT-GGGHHHHHHHHTSGGGTT-TTHHHHT-S-GGGS-HHHHHHHHHHHHHHHHH-SSHHHHTT--SHHHHHHHHTT-S-HHHHHHHHHHHHHHHT--HHHHHHHHHHHH--GGG---EEEEEE-TTSPEEEEEGGGHHHHHHHHHHHHHHHTTS---SS--SSSS--PPPPGGGS-TTEEEETTEEEE-TT------------HHHHHHHHHHHHHH--